Protein 1ZYB (pdb70)

Organism: Bacteroides thetaiotaomicron (strain ATCC 29148 / DSM 2079 / JCM 5827 / CCUG 10774 / NCTC 10582 / VPI-5482 / E50) (NCBI:txid226186)

Nearest PDB structures (foldseek):
  4cyd-assembly2_C  TM=6.337E-01  e=6.622E-13  Corynebacterium glutamicum
  4cyd-assembly2_A  TM=6.404E-01  e=2.710E-12  Corynebacterium glutamicum
  4ev0-assembly1_A  TM=5.710E-01  e=9.858E-12  Thermus thermophilus HB8
  3h3z-assembly1_A  TM=4.652E-01  e=1.420E-12  Ruegeria pomeroyi DSS-3
  3fx3-assembly1_A  TM=4.752E-01  e=8.653E-11  Ruegeria pomeroyi

Foldseek 3Di:
DDDDDDPVVCVLCVAPCVDLLNPPDDPVRVVVLVVQFDKDKDKDAAFAWPFAFPAAAFKKKWWSAAKKWWWAADVVRQKIKTFIDGGTDIAPLVLLDDVVTHRTIIGGNHITMMMITGSCSCVVGVCVDVSNVVSSVVNVVVVVVLVVVVPDDDDDDDLVLVLCVVCVVDPDQWAKMKMQHAVSVCVVSVHDPVRVVVSVVVCVVVVQWDDDHSMIIGGTRNVSD

Radius of gyration: 20.0 Å; Cα contacts (8 Å, |Δi|>4): 375; chains: 1; bounding box: 55×56×33 Å

InterPro domains:
  IPR000595 Cyclic nucleotide-binding domain [PF00027] (35-115)
  IPR000595 Cyclic nucleotide-binding domain [PS50042] (13-112)
  IPR000595 Cyclic nucleotide-binding domain [cd00038] (13-130)
  IPR012318 Crp-type HTH domain [PF13545] (155-219)
  IPR014710 RmlC-like jelly roll fold [G3DSA:2.60.120.10] (1-220)
  IPR018490 Cyclic nucleotide-binding domain superfamily [SSF51206] (1-145)
  IPR036390 Winged helix DNA-binding domain superfamily [SSF46785] (150-219)
  IPR050397 Global Transcriptional Regulators in Environmental Response [PTHR24567] (9-219)

B-factor: mean 44.28, std 10.01, range [24.09, 98.6]

CATH classification: 2.60.120.10

Secondary structure (DSSP, 8-state):
------TTT-----SGGGSGGGTT--HHHHHHHHHTS--EEEEE-TT-EEE-TTSB--EEEEEEESEEEEEEEPGGGS-EEEEEEESSEEE-GGGG----B-SSEEEESS-EEEEEEEHHHHHHTGGGSHHHHHH--HHHHHHHHHHHHTTSPPP-SHHHHHHHHHHTT-SSSSS-EEEE---HHHHHHTS-HHHHHHHHHHHHHTTS-EEETTEEEES-GGGG-

Solvent-accessible surface area: 13429 Å² total

Structure (mmCIF, N/CA/C/O backbone):
data_1ZYB
#
_entry.id   1ZYB
#
_cell.length_a   115.980
_cell.length_b   115.980
_cell.length_c   119.639
_cell.angle_alpha   90.000
_cell.angle_beta   90.000
_cell.angle_gamma   120.000
#
_symmetry.space_group_name_H-M   'P 65 2 2'
#
loop_
_entity.id
_entity.type
_entity.pdbx_description
1 polymer 'transcription regulator, CRP family'
2 non-polymer GLYCEROL
3 water water
#
loop_
_atom_site.group_PDB
_atom_site.id
_atom_site.type_symbol
_atom_site.label_atom_id
_atom_site.label_alt_id
_atom_site.label_comp_id
_atom_site.label_asym_id
_atom_site.label_entity_id
_atom_site.label_seq_id
_atom_site.pdbx_PDB_ins_code
_atom_site.Cartn_x
_atom_site.Cartn_y
_atom_site.Cartn_z
_atom_site.occupancy
_atom_site.B_iso_or_equiv
_atom_site.auth_seq_id
_atom_site.auth_comp_id
_atom_site.auth_asym_id
_atom_site.auth_atom_id
_atom_site.pdbx_PDB_model_num
ATOM 1 N N . SER A 1 3 ? -35.372 13.857 6.528 1.00 71.61 -9 SER A N 1
ATOM 2 C CA . SER A 1 3 ? -34.104 13.874 7.348 1.00 70.45 -9 SER A CA 1
ATOM 3 C C . SER A 1 3 ? -34.465 14.190 8.803 1.00 67.02 -9 SER A C 1
ATOM 4 O O . SER A 1 3 ? -35.309 15.063 9.040 1.00 68.72 -9 SER A O 1
ATOM 6 N N . ASP A 1 4 ? -33.862 13.486 9.768 1.00 60.00 -8 ASP A N 1
ATOM 7 C CA . ASP A 1 4 ? -34.126 13.778 11.186 1.00 56.08 -8 ASP A CA 1
ATOM 8 C C . ASP A 1 4 ? -34.151 15.325 11.402 1.00 54.80 -8 ASP A C 1
ATOM 9 O O . ASP A 1 4 ? -33.227 16.049 11.012 1.00 57.11 -8 ASP A O 1
ATOM 18 N N . LYS A 1 5 ? -35.274 15.799 11.939 1.00 47.10 -7 LYS A N 1
ATOM 19 C CA . LYS A 1 5 ? -35.650 17.200 11.955 1.00 44.31 -7 LYS A CA 1
ATOM 20 C C . LYS A 1 5 ? -36.459 17.486 13.219 1.00 41.50 -7 LYS A C 1
ATOM 21 O O . LYS A 1 5 ? -37.286 16.666 13.637 1.00 37.54 -7 LYS A O 1
ATOM 27 N N . ILE A 1 6 ? -36.183 18.630 13.833 1.00 38.48 -6 ILE A N 1
ATOM 28 C CA . ILE A 1 6 ? -36.948 19.126 14.946 1.00 40.20 -6 ILE A CA 1
ATOM 29 C C . ILE A 1 6 ? -37.622 20.373 14.437 1.00 39.37 -6 ILE A C 1
ATOM 30 O O . ILE A 1 6 ? -37.004 21.214 13.771 1.00 40.26 -6 ILE A O 1
ATOM 35 N N . HIS A 1 7 ? -38.924 20.444 14.623 1.00 35.54 -5 HIS A N 1
ATOM 36 C CA . HIS A 1 7 ? -39.640 21.628 14.209 1.00 32.91 -5 HIS A CA 1
ATOM 37 C C . HIS A 1 7 ? -40.691 22.040 15.248 1.00 32.10 -5 HIS A C 1
ATOM 38 O O . HIS A 1 7 ? -41.633 21.311 15.506 1.00 30.59 -5 HIS A O 1
ATOM 45 N N . HIS A 1 8 ? -40.484 23.239 15.798 1.00 32.18 -4 HIS A N 1
ATOM 46 C CA . HIS A 1 8 ? -41.422 23.947 16.657 1.00 31.98 -4 HIS A CA 1
ATOM 47 C C . HIS A 1 8 ? -41.871 25.196 15.916 1.00 29.11 -4 HIS A C 1
ATOM 48 O O . HIS A 1 8 ? -41.177 26.214 15.883 1.00 31.21 -4 HIS A O 1
ATOM 55 N N . HIS A 1 9 ? -43.026 25.129 15.276 1.00 28.40 -3 HIS A N 1
ATOM 56 C CA . HIS A 1 9 ? -43.346 26.136 14.310 1.00 27.43 -3 HIS A CA 1
ATOM 57 C C . HIS A 1 9 ? -43.450 27.536 14.920 1.00 30.24 -3 HIS A C 1
ATOM 58 O O . HIS A 1 9 ? -43.065 28.495 14.276 1.00 27.23 -3 HIS A O 1
ATOM 65 N N . HIS A 1 10 ? -44.011 27.634 16.134 1.00 31.06 -2 HIS A N 1
ATOM 66 C CA . HIS A 1 10 ? -44.156 28.896 16.820 1.00 30.60 -2 HIS A CA 1
ATOM 67 C C . HIS A 1 10 ? -42.810 29.554 17.001 1.00 30.80 -2 HIS A C 1
ATOM 68 O O . HIS A 1 10 ? -42.633 30.721 16.645 1.00 30.04 -2 HIS A O 1
ATOM 75 N N . HIS A 1 11 ? -41.819 28.801 17.491 1.00 31.00 -1 HIS A N 1
ATOM 76 C CA . HIS A 1 11 ? -40.474 29.371 17.696 1.00 32.79 -1 HIS A CA 1
ATOM 77 C C . HIS A 1 11 ? -39.820 29.705 16.354 1.00 33.38 -1 HIS A C 1
ATOM 78 O O . HIS A 1 11 ? -39.140 30.733 16.226 1.00 35.08 -1 HIS A O 1
ATOM 91 N N . HIS A 1 12 ? -40.004 28.836 15.361 1.00 32.50 0 HIS A N 1
ATOM 92 C CA . HIS A 1 12 ? -39.532 29.098 13.973 1.00 31.78 0 HIS A CA 1
ATOM 93 C C . HIS A 1 12 ? -40.070 30.425 13.440 1.00 31.89 0 HIS A C 1
ATOM 94 O O . HIS A 1 12 ? -39.331 31.215 12.871 1.00 29.21 0 HIS A O 1
ATOM 109 N N . GLU A 1 14 ? -41.390 33.010 15.158 1.00 30.20 2 GLU A N 1
ATOM 110 C CA . GLU A 1 14 ? -40.837 34.116 15.946 1.00 34.20 2 GLU A CA 1
ATOM 111 C C . GLU A 1 14 ? -39.474 34.548 15.442 1.00 36.36 2 GLU A C 1
ATOM 112 O O . GLU A 1 14 ? -39.229 35.733 15.217 1.00 36.17 2 GLU A O 1
ATOM 118 N N . THR A 1 15 ? -38.592 33.587 15.209 1.00 35.50 3 THR A N 1
ATOM 119 C CA . THR A 1 15 ? -37.294 33.897 14.625 1.00 35.89 3 THR A CA 1
ATOM 120 C C . THR A 1 15 ? -37.419 34.595 13.290 1.00 35.48 3 THR A C 1
ATOM 121 O O . THR A 1 15 ? -36.638 35.505 12.985 1.00 35.31 3 THR A O 1
ATOM 133 N N . PHE A 1 17 ? -40.047 36.493 12.308 1.00 33.72 5 PHE A N 1
ATOM 134 C CA . PHE A 1 17 ? -40.578 37.815 12.681 1.00 36.32 5 PHE A CA 1
ATOM 135 C C . PHE A 1 17 ? -39.452 38.737 13.127 1.00 37.46 5 PHE A C 1
ATOM 136 O O . PHE A 1 17 ? -39.423 39.927 12.797 1.00 37.55 5 PHE A O 1
ATOM 144 N N . ASP A 1 18 ? -38.494 38.166 13.835 1.00 38.81 6 ASP A N 1
ATOM 145 C CA . ASP A 1 18 ? -37.397 38.919 14.404 1.00 38.03 6 ASP A CA 1
ATOM 146 C C . ASP A 1 18 ? -36.304 39.201 13.416 1.00 36.87 6 ASP A C 1
ATOM 147 O O . ASP A 1 18 ? -35.376 39.920 13.738 1.00 35.24 6 ASP A O 1
ATOM 152 N N . THR A 1 19 ? -36.377 38.632 12.221 1.00 40.63 7 THR A N 1
ATOM 153 C CA . THR A 1 19 ? -35.266 38.729 11.259 1.00 35.32 7 THR A CA 1
ATOM 154 C C . THR A 1 19 ? -35.782 39.195 9.920 1.00 39.01 7 THR A C 1
ATOM 155 O O . THR A 1 19 ? -35.727 40.404 9.607 1.00 40.11 7 THR A O 1
ATOM 159 N N . LEU A 1 20 ? -36.308 38.265 9.126 1.00 38.96 8 LEU A N 1
ATOM 160 C CA . LEU A 1 20 ? -36.769 38.589 7.766 1.00 37.68 8 LEU A CA 1
ATOM 161 C C . LEU A 1 20 ? -37.829 39.691 7.765 1.00 38.26 8 LEU A C 1
ATOM 162 O O . LEU A 1 20 ? -37.807 40.592 6.916 1.00 36.17 8 LEU A O 1
ATOM 167 N N . LEU A 1 21 ? -38.768 39.610 8.699 1.00 35.55 9 LEU A N 1
ATOM 168 C CA . LEU A 1 21 ? -39.846 40.574 8.730 1.00 36.74 9 LEU A CA 1
ATOM 169 C C . LEU A 1 21 ? -39.369 42.002 9.034 1.00 38.26 9 LEU A C 1
ATOM 170 O O . LEU A 1 21 ? -40.094 42.962 8.807 1.00 38.67 9 LEU A O 1
ATOM 175 N N . GLN A 1 22 ? -38.163 42.135 9.557 1.00 38.73 10 GLN A N 1
ATOM 176 C CA . GLN A 1 22 ? -37.617 43.437 9.913 1.00 40.13 10 GLN A CA 1
ATOM 177 C C . GLN A 1 22 ? -36.858 44.085 8.756 1.00 41.41 10 GLN A C 1
ATOM 178 O O . GLN A 1 22 ? -36.402 45.215 8.888 1.00 43.19 10 GLN A O 1
ATOM 184 N N . LEU A 1 23 ? -36.734 43.371 7.641 1.00 39.99 11 LEU A N 1
ATOM 185 C CA . LEU A 1 23 ? -35.960 43.828 6.489 1.00 38.26 11 LEU A CA 1
ATOM 186 C C . LEU A 1 23 ? -36.836 44.575 5.498 1.00 40.17 11 LEU A C 1
ATOM 187 O O . LEU A 1 23 ? -38.045 44.295 5.387 1.00 40.97 11 LEU A O 1
ATOM 192 N N . PRO A 1 24 ? -36.231 45.517 4.731 1.00 42.19 12 PRO A N 1
ATOM 193 C CA . PRO A 1 24 ? -37.052 46.291 3.797 1.00 40.92 12 PRO A CA 1
ATOM 194 C C . PRO A 1 24 ? -37.777 45.412 2.766 1.00 40.15 12 PRO A C 1
ATOM 195 O O . PRO A 1 24 ? -38.825 45.775 2.324 1.00 39.31 12 PRO A O 1
ATOM 199 N N . LEU A 1 25 ? -37.246 44.249 2.409 1.00 41.07 13 LEU A N 1
ATOM 200 C CA . LEU A 1 25 ? -37.933 43.395 1.425 1.00 39.93 13 LEU A CA 1
ATOM 201 C C . LEU A 1 25 ? -39.337 42.948 1.901 1.00 38.02 13 LEU A C 1
ATOM 202 O O . LEU A 1 25 ? -40.208 42.689 1.078 1.00 39.24 13 LEU A O 1
ATOM 207 N N . PHE A 1 26 ? -39.536 42.890 3.222 1.00 36.79 14 PHE A N 1
ATOM 208 C CA . PHE A 1 26 ? -40.775 42.397 3.827 1.00 35.68 14 PHE A CA 1
ATOM 209 C C . PHE A 1 26 ? -41.582 43.478 4.536 1.00 36.04 14 PHE A C 1
ATOM 210 O O . PHE A 1 26 ? -42.519 43.162 5.254 1.00 36.71 14 PHE A O 1
ATOM 218 N N . GLN A 1 27 ? -41.241 44.749 4.295 1.00 41.49 15 GLN A N 1
ATOM 219 C CA . GLN A 1 27 ? -41.971 45.887 4.866 1.00 42.51 15 GLN A CA 1
ATOM 220 C C . GLN A 1 27 ? -43.391 45.878 4.340 1.00 42.15 15 GLN A C 1
ATOM 221 O O . GLN A 1 27 ? -43.663 45.365 3.230 1.00 42.47 15 GLN A O 1
ATOM 232 N N . GLY A 1 28 ? -44.299 46.415 5.153 1.00 39.31 16 GLY A N 1
ATOM 233 C CA . GLY A 1 28 ? -45.681 46.599 4.735 1.00 37.09 16 GLY A CA 1
ATOM 234 C C . GLY A 1 28 ? -46.493 45.333 4.797 1.00 38.17 16 GLY A C 1
ATOM 235 O O . GLY A 1 28 ? -47.557 45.271 4.231 1.00 40.03 16 GLY A O 1
ATOM 236 N N . LEU A 1 29 ? -45.981 44.308 5.473 1.00 38.28 17 LEU A N 1
ATOM 237 C CA . LEU A 1 29 ? -46.665 43.033 5.562 1.00 37.94 17 LEU A CA 1
ATOM 238 C C . LEU A 1 29 ? -47.069 42.826 7.002 1.00 36.51 17 LEU A C 1
ATOM 239 O O . LEU A 1 29 ? -46.241 42.975 7.884 1.00 37.47 17 LEU A O 1
ATOM 244 N N . CYS A 1 30 ? -48.320 42.460 7.237 1.00 36.79 18 CYS A N 1
ATOM 245 C CA . CYS A 1 30 ? -48.752 42.043 8.557 1.00 36.65 18 CYS A CA 1
ATOM 246 C C . CYS A 1 30 ? -48.183 40.644 8.849 1.00 38.75 18 CYS A C 1
ATOM 247 O O . CYS A 1 30 ? -47.797 39.912 7.929 1.00 37.15 18 CYS A O 1
ATOM 250 N N . HIS A 1 31 ? -48.167 40.258 10.124 1.00 37.75 19 HIS A N 1
ATOM 251 C CA . HIS A 1 31 ? -47.623 38.948 10.523 1.00 37.44 19 HIS A CA 1
ATOM 252 C C . HIS A 1 31 ? -48.264 37.782 9.791 1.00 34.72 19 HIS A C 1
ATOM 253 O O . HIS A 1 31 ? -47.578 36.888 9.327 1.00 36.29 19 HIS A O 1
ATOM 260 N N . GLU A 1 32 ? -49.575 37.805 9.665 1.00 31.83 20 GLU A N 1
ATOM 261 C CA . GLU A 1 32 ? -50.299 36.704 9.089 1.00 32.60 20 GLU A CA 1
ATOM 262 C C . GLU A 1 32 ? -49.971 36.516 7.603 1.00 33.52 20 GLU A C 1
ATOM 263 O O . GLU A 1 32 ? -49.783 35.398 7.132 1.00 33.77 20 GLU A O 1
ATOM 269 N N . ASP A 1 33 ? -49.899 37.611 6.869 1.00 31.63 21 ASP A N 1
ATOM 270 C CA . ASP A 1 33 ? -49.548 37.551 5.446 1.00 34.02 21 ASP A CA 1
ATOM 271 C C . ASP A 1 33 ? -48.069 37.146 5.238 1.00 33.26 21 ASP A C 1
ATOM 272 O O . ASP A 1 33 ? -47.768 36.345 4.384 1.00 35.87 21 ASP A O 1
ATOM 277 N N . PHE A 1 34 ? -47.167 37.710 6.036 1.00 33.19 22 PHE A N 1
ATOM 278 C CA . PHE A 1 34 ? -45.786 37.304 6.043 1.00 34.95 22 PHE A CA 1
ATOM 279 C C . PHE A 1 34 ? -45.675 35.782 6.238 1.00 34.28 22 PHE A C 1
ATOM 280 O O . PHE A 1 34 ? -45.009 35.086 5.457 1.00 32.28 22 PHE A O 1
ATOM 288 N N . THR A 1 35 ? -46.356 35.270 7.259 1.00 33.67 23 THR A N 1
ATOM 289 C CA . THR A 1 35 ? -46.379 33.849 7.548 1.00 33.29 23 THR A CA 1
ATOM 290 C C . THR A 1 35 ? -46.893 33.038 6.347 1.00 37.80 23 THR A C 1
ATOM 291 O O . THR A 1 35 ? -46.306 32.015 5.973 1.00 37.39 23 THR A O 1
ATOM 295 N N . SER A 1 36 ? -47.991 33.476 5.742 1.00 38.28 24 SER A N 1
ATOM 296 C CA . SER A 1 36 ? -48.589 32.731 4.614 1.00 40.92 24 SER A CA 1
ATOM 297 C C . SER A 1 36 ? -47.646 32.650 3.428 1.00 40.99 24 SER A C 1
ATOM 298 O O . SER A 1 36 ? -47.554 31.633 2.745 1.00 40.80 24 SER A O 1
ATOM 301 N N . ILE A 1 37 ? -46.928 33.734 3.205 1.00 41.22 25 ILE A N 1
ATOM 302 C CA . ILE A 1 37 ? -45.954 33.801 2.137 1.00 43.87 25 ILE A CA 1
ATOM 303 C C . ILE A 1 37 ? -44.787 32.841 2.389 1.00 41.77 25 ILE A C 1
ATOM 304 O O . ILE A 1 37 ? -44.406 32.112 1.485 1.00 42.19 25 ILE A O 1
ATOM 309 N N . LEU A 1 38 ? -44.245 32.811 3.607 1.00 41.79 26 LEU A N 1
ATOM 310 C CA . LEU A 1 38 ? -43.150 31.865 3.922 1.00 41.80 26 LEU A CA 1
ATOM 311 C C . LEU A 1 38 ? -43.584 30.424 3.882 1.00 40.98 26 LEU A C 1
ATOM 312 O O . LEU A 1 38 ? -42.775 29.570 3.545 1.00 40.94 26 LEU A O 1
ATOM 317 N N . ASP A 1 39 ? -44.842 30.146 4.231 1.00 42.75 27 ASP A N 1
ATOM 318 C CA . ASP A 1 39 ? -45.405 28.785 4.198 1.00 42.38 27 ASP A CA 1
ATOM 319 C C . ASP A 1 39 ? -45.199 28.099 2.873 1.00 42.38 27 ASP A C 1
ATOM 320 O O . ASP A 1 39 ? -45.018 26.874 2.797 1.00 39.72 27 ASP A O 1
ATOM 325 N N . LYS A 1 40 ? -45.301 28.892 1.819 1.00 43.30 28 LYS A N 1
ATOM 326 C CA . LYS A 1 40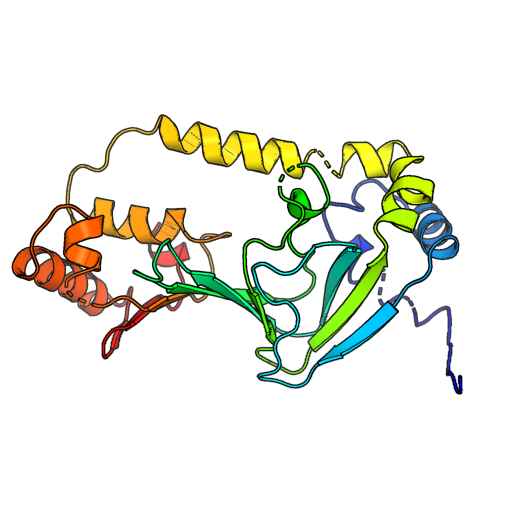 ? -45.368 28.382 0.471 1.00 45.12 28 LYS A CA 1
ATOM 327 C C . LYS A 1 40 ? -44.006 28.180 -0.126 1.00 44.70 28 LYS A C 1
ATOM 328 O O . LYS A 1 40 ? -43.919 27.666 -1.246 1.00 48.00 28 LYS A O 1
ATOM 332 N N . VAL A 1 41 ? -42.939 28.596 0.573 1.00 40.32 29 VAL A N 1
ATOM 333 C CA . VAL A 1 41 ? -41.599 28.415 0.050 1.00 38.54 29 VAL A CA 1
ATOM 334 C C . VAL A 1 41 ? -40.753 27.441 0.856 1.00 37.28 29 VAL A C 1
ATOM 335 O O . VAL A 1 41 ? -40.964 27.239 2.037 1.00 37.90 29 VAL A O 1
ATOM 339 N N . LYS A 1 42 ? -39.778 26.840 0.189 1.00 38.87 30 LYS A N 1
ATOM 340 C CA . LYS A 1 42 ? -38.812 25.984 0.843 1.00 40.10 30 LYS A CA 1
ATOM 341 C C . LYS A 1 42 ? -37.688 26.835 1.410 1.00 38.05 30 LYS A C 1
ATOM 342 O O . LYS A 1 42 ? -36.982 27.495 0.678 1.00 39.21 30 LYS A O 1
ATOM 348 N N . LEU A 1 43 ? -37.562 26.838 2.731 1.00 37.43 31 LEU A N 1
ATOM 349 C CA . LEU A 1 43 ? -36.505 27.568 3.420 1.00 36.56 31 LEU A CA 1
ATOM 350 C C . LEU A 1 43 ? -35.331 26.653 3.686 1.00 35.84 31 LEU A C 1
ATOM 351 O O . LEU A 1 43 ? -35.500 25.613 4.283 1.00 37.29 31 LEU A O 1
ATOM 356 N N . HIS A 1 44 ? -34.140 27.035 3.242 1.00 35.56 32 HIS A N 1
ATOM 357 C CA . HIS A 1 44 ? -32.949 26.265 3.505 1.00 34.99 32 HIS A CA 1
ATOM 358 C C . HIS A 1 44 ? -32.100 26.970 4.542 1.00 35.03 32 HIS A C 1
ATOM 359 O O . HIS A 1 44 ? -31.476 27.976 4.232 1.00 35.23 32 HIS A O 1
ATOM 366 N N . PHE A 1 45 ? -32.055 26.421 5.750 1.00 35.32 33 PHE A N 1
ATOM 367 C CA . PHE A 1 45 ? -31.297 26.979 6.876 1.00 36.08 33 PHE A CA 1
ATOM 368 C C . PHE A 1 45 ? -29.939 26.343 6.916 1.00 38.90 33 PHE A C 1
ATOM 369 O O . PHE A 1 45 ? -29.846 25.124 6.889 1.00 37.23 33 PHE A O 1
ATOM 377 N N . ILE A 1 46 ? -28.894 27.170 6.955 1.00 39.43 34 ILE A N 1
ATOM 378 C CA . ILE A 1 46 ? -27.513 26.709 6.888 1.00 41.47 34 ILE A CA 1
ATOM 379 C C . ILE A 1 46 ? -26.692 27.478 7.919 1.00 42.69 34 ILE A C 1
ATOM 380 O O . ILE A 1 46 ? -26.799 28.686 8.015 1.00 45.22 34 ILE A O 1
ATOM 385 N N . LYS A 1 47 ? -25.917 26.745 8.711 1.00 43.88 35 LYS A N 1
ATOM 386 C CA . LYS A 1 47 ? -25.032 27.313 9.715 1.00 48.70 35 LYS A CA 1
ATOM 387 C C . LYS A 1 47 ? -23.619 27.290 9.139 1.00 47.60 35 LYS A C 1
ATOM 388 O O . LYS A 1 47 ? -23.250 26.338 8.446 1.00 48.63 35 LYS A O 1
ATOM 394 N N . HIS A 1 48 ? -22.840 28.335 9.399 1.00 46.74 36 HIS A N 1
ATOM 395 C CA . HIS A 1 48 ? -21.437 28.388 8.939 1.00 44.35 36 HIS A CA 1
ATOM 396 C C . HIS A 1 48 ? -20.545 28.690 10.102 1.00 41.41 36 HIS A C 1
ATOM 397 O O . HIS A 1 48 ? -20.892 29.524 10.923 1.00 39.97 36 HIS A O 1
ATOM 404 N N . LYS A 1 49 ? -19.406 28.015 10.182 1.00 42.97 37 LYS A N 1
ATOM 405 C CA . LYS A 1 49 ? -18.400 28.338 11.200 1.00 45.57 37 LYS A CA 1
ATOM 406 C C . LYS A 1 49 ? -17.649 29.629 10.871 1.00 42.59 37 LYS A C 1
ATOM 407 O O . LYS A 1 49 ? -17.458 29.962 9.707 1.00 41.08 37 LYS A O 1
ATOM 413 N N . ALA A 1 50 ? -17.199 30.327 11.908 1.00 42.17 38 ALA A N 1
ATOM 414 C CA . ALA A 1 50 ? -16.302 31.460 11.752 1.00 44.37 38 ALA A CA 1
ATOM 415 C C . ALA A 1 50 ? -15.164 31.124 10.782 1.00 43.56 38 ALA A C 1
ATOM 416 O O . ALA A 1 50 ? -14.543 30.070 10.896 1.00 44.78 38 ALA A O 1
ATOM 418 N N . GLY A 1 51 ? -14.940 32.013 9.817 1.00 43.82 39 GLY A N 1
ATOM 419 C CA . GLY A 1 51 ? -13.878 31.873 8.824 1.00 43.25 39 GLY A CA 1
ATOM 420 C C . GLY A 1 51 ? -14.304 31.203 7.530 1.00 44.40 39 GLY A C 1
ATOM 421 O O . GLY A 1 51 ? -13.570 31.243 6.542 1.00 41.77 39 GLY A O 1
ATOM 422 N N . GLU A 1 52 ? -15.489 30.591 7.519 1.00 43.79 40 GLU A N 1
ATOM 423 C CA . GLU A 1 52 ? -15.926 29.848 6.352 1.00 44.40 40 GLU A CA 1
ATOM 424 C C . GLU A 1 52 ? -16.500 30.815 5.297 1.00 45.48 40 GLU A C 1
ATOM 425 O O . GLU A 1 52 ? -17.150 31.818 5.627 1.00 43.53 40 GLU A O 1
ATOM 436 N N . THR A 1 53 ? -16.217 30.530 4.031 1.00 45.28 41 THR A N 1
ATOM 437 C CA . THR A 1 53 ? -16.803 31.292 2.938 1.00 45.95 41 THR A CA 1
ATOM 438 C C . THR A 1 53 ? -18.243 30.831 2.737 1.00 45.20 41 THR A C 1
ATOM 439 O O . THR A 1 53 ? -18.513 29.683 2.462 1.00 46.66 41 THR A O 1
ATOM 443 N N . ILE A 1 54 ? -19.169 31.759 2.908 1.00 46.49 42 ILE A N 1
ATOM 444 C CA . ILE A 1 54 ? -20.580 31.521 2.682 1.00 44.10 42 ILE A CA 1
ATOM 445 C C . ILE A 1 54 ? -20.871 31.559 1.193 1.00 44.35 42 ILE A C 1
ATOM 446 O O . ILE A 1 54 ? -21.492 30.662 0.656 1.00 42.77 42 ILE A O 1
ATOM 451 N N . ILE A 1 55 ? -20.406 32.625 0.542 1.00 46.08 43 ILE A N 1
ATOM 452 C CA . ILE A 1 55 ? -20.622 32.876 -0.877 1.00 43.49 43 ILE A CA 1
ATOM 453 C C . ILE A 1 55 ? -19.333 33.411 -1.472 1.00 44.57 43 ILE A C 1
ATOM 454 O O . ILE A 1 55 ? -18.619 34.201 -0.844 1.00 44.33 43 ILE A O 1
ATOM 459 N N . LYS A 1 56 ? -19.040 32.959 -2.686 1.00 46.61 44 LYS A N 1
ATOM 460 C CA . LYS A 1 56 ? -17.822 33.324 -3.390 1.00 48.61 44 LYS A CA 1
ATOM 461 C C . LYS A 1 56 ? -18.168 34.161 -4.629 1.00 45.61 44 LYS A C 1
ATOM 462 O O . LYS A 1 56 ? -19.004 33.754 -5.442 1.00 44.10 44 LYS A O 1
ATOM 468 N N . SER A 1 57 ? -17.537 35.326 -4.769 1.00 43.84 45 SER A N 1
ATOM 469 C CA . SER A 1 57 ? -17.738 36.160 -5.951 1.00 44.72 45 SER A CA 1
ATOM 470 C C . SER A 1 57 ? -17.481 35.358 -7.232 1.00 44.78 45 SER A C 1
ATOM 471 O O . SER A 1 57 ? -16.617 34.476 -7.271 1.00 45.69 45 SER A O 1
ATOM 474 N N . GLY A 1 58 ? -18.230 35.674 -8.279 1.00 42.56 46 GLY A N 1
ATOM 475 C CA . GLY A 1 58 ? -18.110 34.977 -9.539 1.00 41.64 46 GLY A CA 1
ATOM 476 C C . GLY A 1 58 ? -18.939 33.714 -9.654 1.00 42.14 46 GLY A C 1
ATOM 477 O O . GLY A 1 58 ? -19.159 33.237 -10.768 1.00 44.40 46 GLY A O 1
ATOM 478 N N . ASN A 1 59 ? -19.386 33.147 -8.530 1.00 41.06 47 ASN A N 1
ATOM 479 C CA . ASN A 1 59 ? -20.338 32.035 -8.583 1.00 42.65 47 ASN A CA 1
ATOM 480 C C . ASN A 1 59 ? -21.746 32.531 -8.856 1.00 43.32 47 ASN A C 1
ATOM 481 O O . ASN A 1 59 ? -22.118 33.591 -8.375 1.00 40.44 47 ASN A O 1
ATOM 486 N N . PRO A 1 60 ? -22.553 31.726 -9.558 1.00 45.65 48 PRO A N 1
ATOM 487 C CA . PRO A 1 60 ? -23.904 32.125 -9.926 1.00 46.19 48 PRO A CA 1
ATOM 488 C C . PRO A 1 60 ? -24.793 32.374 -8.720 1.00 46.01 48 PRO A C 1
ATOM 489 O O . PRO A 1 60 ? -24.754 31.618 -7.767 1.00 44.44 48 PRO A O 1
ATOM 493 N N . CYS A 1 61 ? -25.575 33.439 -8.772 1.00 45.15 49 CYS A N 1
ATOM 494 C CA . CYS A 1 61 ? -26.570 33.694 -7.776 1.00 44.88 49 CYS A CA 1
ATOM 495 C C . CYS A 1 61 ? -27.860 33.045 -8.275 1.00 46.02 49 CYS A C 1
ATOM 496 O O . CYS A 1 61 ? -28.411 33.420 -9.322 1.00 45.45 49 CYS A O 1
ATOM 499 N N . THR A 1 62 ? -28.300 32.028 -7.543 1.00 42.20 50 THR A N 1
ATOM 500 C CA . THR A 1 62 ? -29.508 31.286 -7.875 1.00 43.67 50 THR A CA 1
ATOM 501 C C . THR A 1 62 ? -30.447 31.193 -6.663 1.00 43.50 50 THR A C 1
ATOM 502 O O . THR A 1 62 ? -31.287 30.300 -6.608 1.00 42.45 50 THR A O 1
ATOM 506 N N . GLN A 1 63 ? -30.279 32.101 -5.692 1.00 42.09 51 GLN A N 1
ATOM 507 C CA . GLN A 1 63 ? -31.127 32.165 -4.520 1.00 45.00 51 GLN A CA 1
ATOM 508 C C . GLN A 1 63 ? -30.986 33.489 -3.768 1.00 41.19 51 GLN A C 1
ATOM 509 O O . GLN A 1 63 ? -30.049 34.244 -3.962 1.00 38.67 51 GLN A O 1
ATOM 515 N N . LEU A 1 64 ? -31.950 33.769 -2.912 1.00 38.82 52 LEU A N 1
ATOM 516 C CA . LEU A 1 64 ? -31.880 34.898 -1.989 1.00 37.56 52 LEU A CA 1
ATOM 517 C C . LEU A 1 64 ? -31.402 34.360 -0.676 1.00 36.74 52 LEU A C 1
ATOM 518 O O . LEU A 1 64 ? -32.086 33.558 -0.039 1.00 39.07 52 LEU A O 1
ATOM 523 N N . CYS A 1 65 ? -30.239 34.811 -0.254 1.00 35.08 53 CYS A N 1
ATOM 524 C CA . CYS A 1 65 ? -29.648 34.363 0.967 1.00 36.79 53 CYS A CA 1
ATOM 525 C C . CYS A 1 65 ? -29.729 35.449 2.039 1.00 39.72 53 CYS A C 1
ATOM 526 O O . CYS A 1 65 ? -29.417 36.616 1.776 1.00 39.77 53 CYS A O 1
ATOM 531 N N . PHE A 1 66 ? -30.265 35.081 3.212 1.00 35.95 54 PHE A N 1
ATOM 532 C CA . PHE A 1 66 ? -30.494 36.007 4.307 1.00 36.72 54 PHE A CA 1
ATOM 533 C C . PHE A 1 66 ? -29.587 35.672 5.466 1.00 38.79 54 PHE A C 1
ATOM 534 O O . PHE A 1 66 ? -29.501 34.508 5.852 1.00 36.69 54 PHE A O 1
ATOM 542 N N . LEU A 1 67 ? -28.924 36.690 6.016 1.00 36.74 55 LEU A N 1
ATOM 543 C CA . LEU A 1 67 ? -28.173 36.543 7.241 1.00 37.53 55 LEU A CA 1
ATOM 544 C C . LEU A 1 67 ? -29.118 36.709 8.443 1.00 35.87 55 LEU A C 1
ATOM 545 O O . LEU A 1 67 ? -29.678 37.779 8.658 1.00 34.33 55 LEU A O 1
ATOM 550 N N . LEU A 1 68 ? -29.280 35.644 9.223 1.00 37.44 56 LEU A N 1
ATOM 551 C CA . LEU A 1 68 ? -30.184 35.638 10.373 1.00 37.55 56 LEU A CA 1
ATOM 552 C C . LEU A 1 68 ? -29.520 35.942 11.704 1.00 37.82 56 LEU A C 1
ATOM 553 O O . LEU A 1 68 ? -30.139 36.535 12.591 1.00 37.95 56 LEU A O 1
ATOM 558 N N . LYS A 1 69 ? -28.293 35.470 11.883 1.00 37.50 57 LYS A N 1
ATOM 559 C CA . LYS A 1 69 ? -27.592 35.673 13.133 1.00 38.32 57 LYS A CA 1
ATOM 560 C C . LYS A 1 69 ? -26.099 35.664 12.881 1.00 37.57 57 LYS A C 1
ATOM 561 O O . LYS A 1 69 ? -25.616 34.849 12.089 1.00 36.02 57 LYS A O 1
ATOM 567 N N . GLY A 1 70 ? -25.379 36.546 13.582 1.00 36.24 58 GLY A N 1
ATOM 568 C CA . GLY A 1 70 ? -23.920 36.618 13.485 1.00 37.62 58 GLY A CA 1
ATOM 569 C C . GLY A 1 70 ? -23.469 37.789 12.616 1.00 38.50 58 GLY A C 1
ATOM 570 O O . GLY A 1 70 ? -24.247 38.644 12.237 1.00 35.92 58 GLY A O 1
ATOM 571 N N . GLU A 1 71 ? -22.187 37.793 12.299 1.00 40.50 59 GLU A N 1
ATOM 572 C CA . GLU A 1 71 ? -21.551 38.874 11.580 1.00 41.76 59 GLU A CA 1
ATOM 573 C C . GLU A 1 71 ? -20.813 38.276 10.413 1.00 39.24 59 GLU A C 1
ATOM 574 O O . GLU A 1 71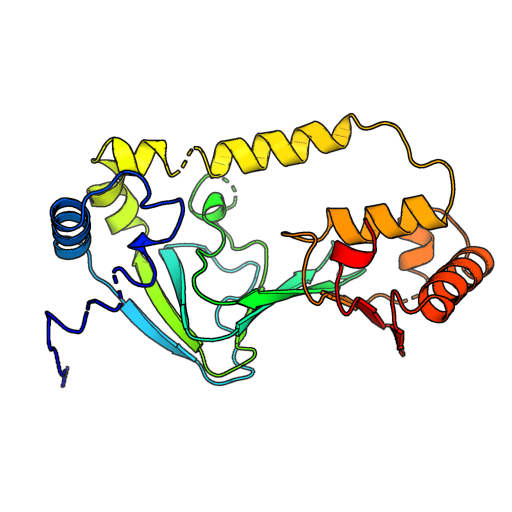 ? -20.131 37.253 10.567 1.00 37.68 59 GLU A O 1
ATOM 580 N N . ILE A 1 72 ? -20.941 38.907 9.250 1.00 38.24 60 ILE A N 1
ATOM 581 C CA . ILE A 1 72 ? -20.193 38.491 8.081 1.00 39.72 60 ILE A CA 1
ATOM 582 C C . ILE A 1 72 ? -19.289 39.616 7.598 1.00 38.07 60 ILE A C 1
ATOM 583 O O . ILE A 1 72 ? -19.450 40.766 7.988 1.00 37.27 60 ILE A O 1
ATOM 588 N N . SER A 1 73 ? -18.350 39.249 6.730 1.00 37.73 61 SER A N 1
ATOM 589 C CA . SER A 1 73 ? -17.542 40.205 6.013 1.00 39.33 61 SER A CA 1
ATOM 590 C C . SER A 1 73 ? -17.863 40.107 4.545 1.00 40.23 61 SER A C 1
ATOM 591 O O . SER A 1 73 ? -17.789 39.011 3.973 1.00 41.17 61 SER A O 1
ATOM 594 N N . ILE A 1 74 ? -18.237 41.242 3.939 1.00 40.99 62 ILE A N 1
ATOM 595 C CA . ILE A 1 74 ? -18.273 41.361 2.495 1.00 41.51 62 ILE A CA 1
ATOM 596 C C . ILE A 1 74 ? -16.822 41.593 2.041 1.00 42.42 62 ILE A C 1
ATOM 597 O O . ILE A 1 74 ? -16.127 42.408 2.618 1.00 37.98 62 ILE A O 1
ATOM 602 N N . VAL A 1 75 ? -16.386 40.868 1.013 1.00 42.06 63 VAL A N 1
ATOM 603 C CA . VAL A 1 75 ? -15.023 40.944 0.507 1.00 40.31 63 VAL A CA 1
ATOM 604 C C . VAL A 1 75 ? -15.136 41.182 -0.987 1.00 38.72 63 VAL A C 1
ATOM 605 O O . VAL A 1 75 ? -15.670 40.350 -1.723 1.00 38.54 63 VAL A O 1
ATOM 609 N N . THR A 1 76 ? -14.650 42.329 -1.430 1.00 36.87 64 THR A N 1
ATOM 610 C CA . THR A 1 76 ? -14.833 42.728 -2.826 1.00 39.46 64 THR A CA 1
ATOM 611 C C . THR A 1 76 ? -13.494 43.151 -3.375 1.00 37.90 64 THR A C 1
ATOM 612 O O . THR A 1 76 ? -12.845 44.003 -2.814 1.00 34.28 64 THR A O 1
ATOM 616 N N . ASN A 1 77 ? -13.103 42.519 -4.474 1.00 40.85 65 ASN A N 1
ATOM 617 C CA . ASN A 1 77 ? -11.878 42.799 -5.177 1.00 40.80 65 ASN A CA 1
ATOM 618 C C . ASN A 1 77 ? -12.114 43.729 -6.349 1.00 42.78 65 ASN A C 1
ATOM 619 O O . ASN A 1 77 ? -13.001 43.478 -7.153 1.00 42.34 65 ASN A O 1
ATOM 624 N N . ALA A 1 78 ? -11.284 44.766 -6.473 1.00 43.47 66 ALA A N 1
ATOM 625 C CA . ALA A 1 78 ? -11.242 45.578 -7.674 1.00 45.12 66 ALA A CA 1
ATOM 626 C C . ALA A 1 78 ? -10.688 44.749 -8.841 1.00 45.24 66 ALA A C 1
ATOM 627 O O . ALA A 1 78 ? -10.105 43.678 -8.630 1.00 42.36 66 ALA A O 1
ATOM 629 N N . LYS A 1 79 ? -10.848 45.259 -10.060 1.00 46.69 67 LYS A N 1
ATOM 630 C CA . LYS A 1 79 ? -10.268 44.602 -11.243 1.00 51.10 67 LYS A CA 1
ATOM 631 C C . LYS A 1 79 ? -8.771 44.333 -11.034 1.00 48.31 67 LYS A C 1
ATOM 632 O O . LYS A 1 79 ? -8.037 45.162 -10.495 1.00 49.09 67 LYS A O 1
ATOM 635 N N . GLU A 1 80 ? -8.352 43.141 -11.441 1.00 47.08 68 GLU A N 1
ATOM 636 C CA . GLU A 1 80 ? -6.987 42.683 -11.291 1.00 47.31 68 GLU A CA 1
ATOM 637 C C . GLU A 1 80 ? -6.527 42.706 -9.847 1.00 46.08 68 GLU A C 1
ATOM 638 O O . GLU A 1 80 ? -5.334 42.738 -9.596 1.00 43.24 68 GLU A O 1
ATOM 644 N N . ASN A 1 81 ? -7.486 42.657 -8.908 1.00 46.97 69 ASN A N 1
ATOM 645 C CA . ASN A 1 81 ? -7.220 42.689 -7.459 1.00 46.54 69 ASN A CA 1
ATOM 646 C C . ASN A 1 81 ? -6.286 43.776 -7.014 1.00 43.93 69 ASN A C 1
ATOM 647 O O . ASN A 1 81 ? -5.467 43.548 -6.152 1.00 45.98 69 ASN A O 1
ATOM 652 N N . ILE A 1 82 ? -6.405 44.961 -7.596 1.00 43.39 70 ILE A N 1
ATOM 653 C CA . ILE A 1 82 ? -5.519 46.075 -7.242 1.00 41.56 70 ILE A CA 1
ATOM 654 C C . ILE A 1 82 ? -5.803 46.632 -5.850 1.00 40.09 70 ILE A C 1
ATOM 655 O O . ILE A 1 82 ? -4.961 47.308 -5.245 1.00 36.60 70 ILE A O 1
ATOM 660 N N . TYR A 1 83 ? -7.008 46.359 -5.369 1.00 40.17 71 TYR A N 1
ATOM 661 C CA . TYR A 1 83 ? -7.345 46.520 -3.966 1.00 37.92 71 TYR A CA 1
ATOM 662 C C . TYR A 1 83 ? -8.533 45.628 -3.625 1.00 38.91 71 TYR A C 1
ATOM 663 O O . TYR A 1 83 ? -9.273 45.168 -4.506 1.00 34.57 71 TYR A O 1
ATOM 672 N N . THR A 1 84 ? -8.677 45.387 -2.331 1.00 38.64 72 THR A N 1
ATOM 673 C CA . THR A 1 84 ? -9.733 44.563 -1.802 1.00 37.85 72 THR A CA 1
ATOM 674 C C . THR A 1 84 ? -10.337 45.299 -0.610 1.00 39.11 72 THR A C 1
ATOM 675 O O . THR A 1 84 ? -9.608 45.796 0.250 1.00 38.64 72 THR A O 1
ATOM 679 N N . VAL A 1 85 ? -11.664 45.391 -0.595 1.00 39.07 73 VAL A N 1
ATOM 680 C CA . VAL A 1 85 ? -12.421 45.977 0.508 1.00 38.38 73 VAL A CA 1
ATOM 681 C C . VAL A 1 85 ? -13.152 44.908 1.312 1.00 40.10 73 VAL A C 1
ATOM 682 O O . VAL A 1 85 ? -13.855 44.061 0.756 1.00 38.39 73 VAL A O 1
ATOM 686 N N . ILE A 1 86 ? -12.955 44.958 2.626 1.00 42.30 74 ILE A N 1
ATOM 687 C CA . ILE A 1 86 ? -13.591 44.047 3.574 1.00 41.72 74 ILE A CA 1
ATOM 688 C C . ILE A 1 86 ? -14.485 44.895 4.461 1.00 41.84 74 ILE A C 1
ATOM 689 O O . ILE A 1 86 ? -14.008 45.829 5.100 1.00 37.93 74 ILE A O 1
ATOM 694 N N . GLU A 1 87 ? -15.792 44.589 4.443 1.00 38.12 75 GLU A N 1
ATOM 695 C CA . GLU A 1 87 ? -16.793 45.373 5.147 1.00 38.90 75 GLU A CA 1
ATOM 696 C C . GLU A 1 87 ? -17.614 44.433 6.042 1.00 40.10 75 GLU A C 1
ATOM 697 O O . GLU A 1 87 ? -18.149 43.414 5.582 1.00 40.78 75 GLU A O 1
ATOM 703 N N . GLN A 1 88 ? -17.688 44.785 7.315 1.00 40.55 76 GLN A N 1
ATOM 704 C CA . GLN A 1 88 ? -18.449 44.033 8.311 1.00 40.95 76 GLN A CA 1
ATOM 705 C C . GLN A 1 88 ? -19.956 44.340 8.200 1.00 41.57 76 GLN A C 1
ATOM 706 O O . GLN A 1 88 ? -20.356 45.498 8.085 1.00 41.26 76 GLN A O 1
ATOM 712 N N . ILE A 1 89 ? -20.763 43.278 8.211 1.00 42.13 77 ILE A N 1
ATOM 713 C CA . ILE A 1 89 ? -22.238 43.362 8.216 1.00 42.36 77 ILE A CA 1
ATOM 714 C C . ILE A 1 89 ? -22.815 42.503 9.348 1.00 42.58 77 ILE A C 1
ATOM 715 O O . ILE A 1 89 ? -22.402 41.367 9.548 1.00 42.63 77 ILE A O 1
ATOM 720 N N . GLU A 1 90 ? -23.763 43.056 10.082 1.00 46.49 78 GLU A N 1
ATOM 721 C CA . GLU A 1 90 ? -24.429 42.341 11.176 1.00 50.04 78 GLU A CA 1
ATOM 722 C C . GLU A 1 90 ? -25.824 41.877 10.743 1.00 44.50 78 GLU A C 1
ATOM 723 O O . GLU A 1 90 ? -26.463 42.519 9.929 1.00 40.11 78 GLU A O 1
ATOM 729 N N . ALA A 1 91 ? -26.281 40.758 11.305 1.00 41.86 79 ALA A N 1
ATOM 730 C CA . ALA A 1 91 ? -27.636 40.267 11.074 1.00 39.61 79 ALA A CA 1
ATOM 731 C C . ALA A 1 91 ? -28.652 41.264 11.600 1.00 39.15 79 ALA A C 1
ATOM 732 O O . ALA A 1 91 ? -28.398 41.960 12.582 1.00 41.87 79 ALA A O 1
ATOM 734 N N . PRO A 1 92 ? -29.836 41.311 10.994 1.00 40.66 80 PRO A N 1
ATOM 735 C CA . PRO A 1 92 ? -30.247 40.583 9.805 1.00 40.63 80 PRO A CA 1
ATOM 736 C C . PRO A 1 92 ? -29.908 41.362 8.556 1.00 38.77 80 PRO A C 1
ATOM 737 O O . PRO A 1 92 ? -29.841 42.566 8.598 1.00 41.68 80 PRO A O 1
ATOM 741 N N . TYR A 1 93 ? -29.726 40.673 7.445 1.00 39.69 81 TYR A N 1
ATOM 742 C CA . TYR A 1 93 ? -29.276 41.297 6.215 1.00 36.57 81 TYR A CA 1
ATOM 743 C C . TYR A 1 93 ? -29.631 40.420 5.039 1.00 36.57 81 TYR A C 1
ATOM 744 O O . TYR A 1 93 ? -29.478 39.205 5.098 1.00 37.31 81 TYR A O 1
ATOM 753 N N . LEU A 1 94 ? -30.067 41.038 3.949 1.00 37.67 82 LEU A N 1
ATOM 754 C CA . LEU A 1 94 ? -30.278 40.314 2.681 1.00 37.11 82 LEU A CA 1
ATOM 755 C C . LEU A 1 94 ? -29.095 40.512 1.756 1.00 38.39 82 LEU A C 1
ATOM 756 O O . LEU A 1 94 ? -28.748 41.638 1.388 1.00 37.56 82 LEU A O 1
ATOM 761 N N . ILE A 1 95 ? -28.486 39.411 1.339 1.00 39.53 83 ILE A N 1
ATOM 762 C CA . ILE A 1 95 ? -27.316 39.466 0.478 1.00 40.55 83 ILE A CA 1
ATOM 763 C C . ILE A 1 95 ? -27.615 39.688 -1.016 1.00 40.68 83 ILE A C 1
ATOM 764 O O . ILE A 1 95 ? -28.282 38.879 -1.649 1.00 41.15 83 ILE A O 1
ATOM 769 N N . GLU A 1 96 ? -27.049 40.756 -1.569 1.00 39.03 84 GLU A N 1
ATOM 770 C CA . GLU A 1 96 ? -27.118 41.066 -3.008 1.00 37.81 84 GLU A CA 1
ATOM 771 C C . GLU A 1 96 ? -28.426 40.774 -3.696 1.00 38.48 84 GLU A C 1
ATOM 772 O O . GLU A 1 96 ? -28.461 39.994 -4.661 1.00 34.82 84 GLU A O 1
ATOM 778 N N . PRO A 1 97 ? -29.505 41.424 -3.248 1.00 38.16 85 PRO A N 1
ATOM 779 C CA . PRO A 1 97 ? -30.775 41.242 -3.961 1.00 40.63 85 PRO A CA 1
ATOM 780 C C . PRO A 1 97 ? -30.657 41.560 -5.444 1.00 38.98 85 PRO A C 1
ATOM 781 O O . PRO A 1 97 ? -31.350 40.961 -6.284 1.00 40.06 85 PRO A O 1
ATOM 785 N N . GLN A 1 98 ? -29.784 42.502 -5.768 1.00 40.64 86 GLN A N 1
ATOM 786 C CA . GLN A 1 98 ? -29.569 42.926 -7.167 1.00 41.92 86 GLN A CA 1
ATOM 787 C C . GLN A 1 98 ? -29.006 41.819 -8.079 1.00 44.14 86 GLN A C 1
ATOM 788 O O . GLN A 1 98 ? -29.126 41.874 -9.321 1.00 45.44 86 GLN A O 1
ATOM 794 N N . SER A 1 99 ? -28.367 40.815 -7.471 1.00 42.49 87 SER A N 1
ATOM 795 C CA . SER A 1 99 ? -27.694 39.795 -8.267 1.00 41.57 87 SER A CA 1
ATOM 796 C C . SER A 1 99 ? -28.597 38.659 -8.705 1.00 40.50 87 SER A C 1
ATOM 797 O O . SER A 1 99 ? -28.179 37.776 -9.442 1.00 40.63 87 SER A O 1
ATOM 800 N N . LEU A 1 100 ? -29.843 38.703 -8.260 1.00 40.52 88 LEU A N 1
ATOM 801 C CA . LEU A 1 100 ? -30.812 37.698 -8.602 1.00 43.88 88 LEU A CA 1
ATOM 802 C C . LEU A 1 100 ? -31.321 37.894 -9.996 1.00 43.38 88 LEU A C 1
ATOM 803 O O . LEU A 1 100 ? -31.784 36.950 -10.602 1.00 47.09 88 LEU A O 1
ATOM 808 N N . PHE A 1 101 ? -31.222 39.112 -10.527 1.00 44.80 89 PHE A N 1
ATOM 809 C CA . PHE A 1 101 ? -31.683 39.402 -11.877 1.00 44.23 89 PHE A CA 1
ATOM 810 C C . PHE A 1 101 ? -30.574 39.949 -12.724 1.00 46.35 89 PHE A C 1
ATOM 811 O O . PHE A 1 101 ? -29.450 40.115 -12.257 1.00 43.56 89 PHE A O 1
ATOM 819 N N . GLY A 1 102 ? -30.906 40.233 -13.980 1.00 46.16 90 GLY A N 1
ATOM 820 C CA . GLY A 1 102 ? -29.989 40.863 -14.886 1.00 49.98 90 GLY A CA 1
ATOM 821 C C . GLY A 1 102 ? -29.203 39.928 -15.795 1.00 56.16 90 GLY A C 1
ATOM 822 O O . GLY A 1 102 ? -29.461 38.717 -15.880 1.00 55.48 90 GLY A O 1
ATOM 831 N N . ASN A 1 104 ? -25.639 39.675 -15.676 1.00 65.49 92 ASN A N 1
ATOM 832 C CA . ASN A 1 104 ? -24.707 38.962 -14.809 1.00 65.05 92 ASN A CA 1
ATOM 833 C C . ASN A 1 104 ? -25.412 38.493 -13.516 1.00 62.38 92 ASN A C 1
ATOM 834 O O . ASN A 1 104 ? -25.525 39.212 -12.501 1.00 63.65 92 ASN A O 1
ATOM 839 N N . THR A 1 105 ? -25.876 37.255 -13.565 1.00 55.68 93 THR A N 1
ATOM 840 C CA . THR A 1 105 ? -26.444 36.654 -12.408 1.00 54.51 93 THR A CA 1
ATOM 841 C C . THR A 1 105 ? -25.358 35.943 -11.571 1.00 49.33 93 THR A C 1
ATOM 842 O O . THR A 1 105 ? -25.676 34.994 -10.886 1.00 47.66 93 THR A O 1
ATOM 846 N N . ASN A 1 106 ? -24.106 36.401 -11.609 1.00 46.20 94 ASN A N 1
ATOM 847 C CA . ASN A 1 106 ? -23.097 35.982 -10.613 1.00 46.43 94 ASN A CA 1
ATOM 848 C C . ASN A 1 106 ? -22.975 36.943 -9.454 1.00 42.95 94 ASN A C 1
ATOM 849 O O . ASN A 1 106 ? -23.130 38.119 -9.624 1.00 40.04 94 ASN A O 1
ATOM 854 N N . TYR A 1 107 ? -22.653 36.423 -8.281 1.00 38.71 95 TYR A N 1
ATOM 855 C CA . TYR A 1 107 ? -22.339 37.239 -7.124 1.00 40.55 95 TYR A CA 1
ATOM 856 C C . TYR A 1 107 ? -21.167 38.188 -7.426 1.00 42.64 95 TYR A C 1
ATOM 857 O O . TYR A 1 107 ? -20.157 37.799 -8.026 1.00 40.62 95 TYR A O 1
ATOM 866 N N . ALA A 1 108 ? -21.313 39.437 -7.007 1.00 41.87 96 ALA A N 1
ATOM 867 C CA . ALA A 1 108 ? -20.290 40.415 -7.251 1.00 40.74 96 ALA A CA 1
ATOM 868 C C . ALA A 1 108 ? -19.262 40.382 -6.155 1.00 39.28 96 ALA A C 1
ATOM 869 O O . ALA A 1 108 ? -18.122 40.685 -6.407 1.00 41.64 96 ALA A O 1
ATOM 871 N N . SER A 1 109 ? -19.662 40.046 -4.930 1.00 40.13 97 SER A N 1
ATOM 872 C CA . SER A 1 109 ? -18.715 39.984 -3.809 1.00 41.12 97 SER A CA 1
ATOM 873 C C . SER A 1 109 ? -18.714 38.600 -3.196 1.00 41.83 97 SER A C 1
ATOM 874 O O . SER A 1 109 ? -19.558 37.775 -3.541 1.00 43.91 97 SER A O 1
ATOM 877 N N . SER A 1 110 ? -17.738 38.357 -2.326 1.00 41.08 98 SER A N 1
ATOM 878 C CA . SER A 1 110 ? -17.681 37.171 -1.510 1.00 39.57 98 SER A CA 1
ATOM 879 C C . SER A 1 110 ? -18.178 37.542 -0.128 1.00 40.51 98 SER A C 1
ATOM 880 O O . SER A 1 110 ? -18.106 38.699 0.270 1.00 37.17 98 SER A O 1
ATOM 883 N N . TYR A 1 111 ? -18.736 36.558 0.570 1.00 40.34 99 TYR A N 1
ATOM 884 C CA . TYR A 1 111 ? -19.266 36.761 1.915 1.00 40.04 99 TYR A CA 1
ATOM 885 C C . TYR A 1 111 ? -18.672 35.649 2.781 1.00 40.97 99 TYR A C 1
ATOM 886 O O . TYR A 1 111 ? -18.751 34.469 2.421 1.00 44.17 99 TYR A O 1
ATOM 895 N N . VAL A 1 112 ? -18.050 36.058 3.887 1.00 39.09 100 VAL A N 1
ATOM 896 C CA . VAL A 1 112 ? -17.317 35.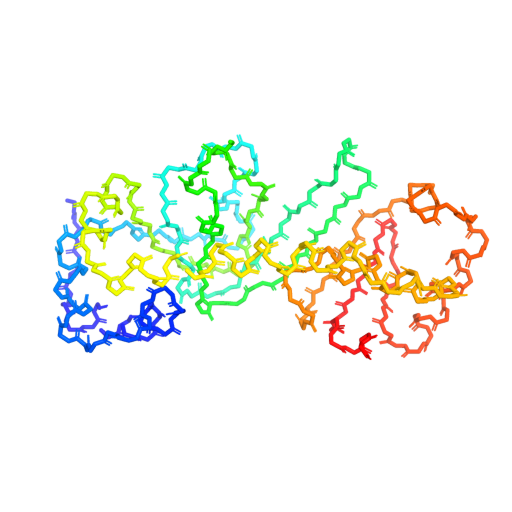185 4.782 1.00 39.31 100 VAL A CA 1
ATOM 897 C C . VAL A 1 112 ? -17.892 35.315 6.200 1.00 40.55 100 VAL A C 1
ATOM 898 O O . VAL A 1 112 ? -18.152 36.416 6.694 1.00 39.77 100 VAL A O 1
ATOM 902 N N . ALA A 1 113 ? -18.088 34.176 6.853 1.00 41.40 101 ALA A N 1
ATOM 903 C CA . ALA A 1 113 ? -18.510 34.176 8.247 1.00 40.02 101 ALA A CA 1
ATOM 904 C C . ALA A 1 113 ? -17.412 34.800 9.100 1.00 40.67 101 ALA A C 1
ATOM 905 O O . ALA A 1 113 ? -16.272 34.326 9.116 1.00 41.43 101 ALA A O 1
ATOM 907 N N . HIS A 1 114 ? -17.747 35.880 9.791 1.00 42.05 102 HIS A N 1
ATOM 908 C CA . HIS A 1 114 ? -16.817 36.471 10.712 1.00 42.38 102 HIS A CA 1
ATOM 909 C C . HIS A 1 114 ? -16.950 35.740 12.034 1.00 42.91 102 HIS A C 1
ATOM 910 O O . HIS A 1 114 ? -15.966 35.258 12.583 1.00 44.98 102 HIS A O 1
ATOM 917 N N . THR A 1 115 ? -18.171 35.662 12.546 1.00 42.13 103 THR A N 1
ATOM 918 C CA . THR A 1 115 ? -18.480 34.804 13.678 1.00 39.62 103 THR A CA 1
ATOM 919 C C . THR A 1 115 ? -19.136 33.545 13.144 1.00 40.32 103 THR A C 1
ATOM 920 O O . THR A 1 115 ? -19.191 33.331 11.938 1.00 42.86 103 THR A O 1
ATOM 924 N N . GLU A 1 116 ? -19.605 32.686 14.039 1.00 40.42 104 GLU A N 1
ATOM 925 C CA . GLU A 1 116 ? -20.537 31.654 13.639 1.00 41.81 104 GLU A CA 1
ATOM 926 C C . GLU A 1 116 ? -21.763 32.381 13.065 1.00 38.67 104 GLU A C 1
ATOM 927 O O . GLU A 1 116 ? -22.186 33.404 13.610 1.00 38.85 104 GLU A O 1
ATOM 933 N N . VAL A 1 117 ? -22.306 31.874 11.966 1.00 37.34 105 VAL A N 1
ATOM 934 C CA . VAL A 1 117 ? -23.437 32.538 11.313 1.00 38.07 105 VAL A CA 1
ATOM 935 C C . VAL A 1 117 ? -24.566 31.561 10.983 1.00 37.02 105 VAL A C 1
ATOM 936 O O . VAL A 1 117 ? -24.344 30.382 10.686 1.00 35.89 105 VAL A O 1
ATOM 943 N N . HIS A 1 118 ? -25.780 32.080 11.075 1.00 38.32 106 HIS A N 1
ATOM 944 C CA . HIS A 1 118 ? -26.966 31.374 10.621 1.00 38.30 106 HIS A CA 1
ATOM 945 C C . HIS A 1 118 ? -27.533 32.141 9.443 1.00 36.02 106 HIS A C 1
ATOM 946 O O . HIS A 1 118 ? -27.746 33.358 9.544 1.00 35.67 106 HIS A O 1
ATOM 953 N N . THR A 1 119 ? -27.807 31.417 8.359 1.00 34.09 107 THR A N 1
ATOM 954 C CA . THR A 1 119 ? -28.486 31.980 7.189 1.00 35.77 107 THR A CA 1
ATOM 955 C C . THR A 1 119 ? -29.721 31.156 6.802 1.00 34.86 107 THR A C 1
ATOM 956 O O . THR A 1 119 ? -29.900 30.021 7.242 1.00 34.95 107 THR A O 1
ATOM 960 N N . VAL A 1 120 ? -30.550 31.745 5.951 1.00 35.77 108 VAL A N 1
ATOM 961 C CA . VAL A 1 120 ? -31.625 31.030 5.311 1.00 35.64 108 VAL A CA 1
ATOM 962 C C . VAL A 1 120 ? -31.659 31.455 3.846 1.00 35.80 108 VAL A C 1
ATOM 963 O O . VAL A 1 120 ? -31.548 32.631 3.540 1.00 34.75 108 VAL A O 1
ATOM 967 N N . CYS A 1 121 ? -31.827 30.482 2.954 1.00 36.17 109 CYS A N 1
ATOM 968 C CA . CYS A 1 121 ? -31.913 30.735 1.531 1.00 37.16 109 CYS A CA 1
ATOM 969 C C . CYS A 1 121 ? -33.237 30.255 0.929 1.00 35.92 109 CYS A C 1
ATOM 970 O O . CYS A 1 121 ? -33.821 29.260 1.358 1.00 36.59 109 CYS A O 1
ATOM 975 N N . ILE A 1 122 ? -33.706 31.010 -0.055 1.00 35.68 110 ILE A N 1
ATOM 976 C CA . ILE A 1 122 ? -34.894 30.694 -0.842 1.00 36.61 110 ILE A CA 1
ATOM 977 C C . ILE A 1 122 ? -34.452 30.716 -2.297 1.00 39.39 110 ILE A C 1
ATOM 978 O O . ILE A 1 122 ? -33.808 31.673 -2.738 1.00 38.08 110 ILE A O 1
ATOM 983 N N . SER A 1 123 ? -34.780 29.660 -3.036 1.00 38.64 111 SER A N 1
ATOM 984 C CA . SER A 1 123 ? -34.366 29.550 -4.437 1.00 39.73 111 SER A CA 1
ATOM 985 C C . SER A 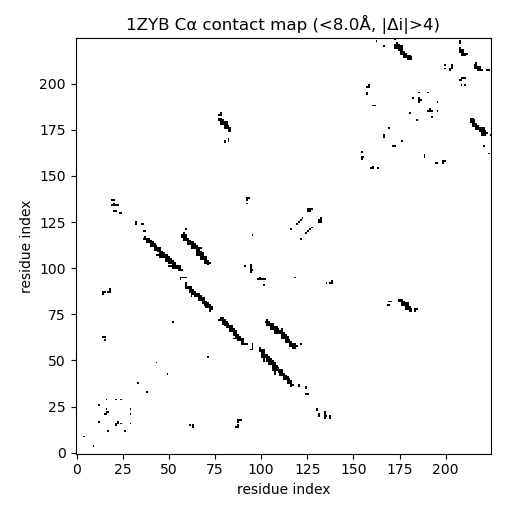1 123 ? -34.961 30.647 -5.302 1.00 38.45 111 SER A C 1
ATOM 986 O O . SER A 1 123 ? -36.062 31.124 -5.053 1.00 38.52 111 SER A O 1
ATOM 989 N N . LYS A 1 124 ? -34.252 31.011 -6.360 1.00 39.22 112 LYS A N 1
ATOM 990 C CA . LYS A 1 124 ? -34.774 31.974 -7.296 1.00 42.33 112 LYS A CA 1
ATOM 991 C C . LYS A 1 124 ? -36.124 31.506 -7.834 1.00 41.99 112 LYS A C 1
ATOM 992 O O . LYS A 1 124 ? -37.068 32.312 -7.946 1.00 42.15 112 LYS A O 1
ATOM 998 N N . ALA A 1 125 ? -36.262 30.202 -8.097 1.00 41.09 113 ALA A N 1
ATOM 999 C CA . ALA A 1 125 ? -37.554 29.682 -8.568 1.00 41.40 113 ALA A CA 1
ATOM 1000 C C . ALA A 1 125 ? -38.697 30.011 -7.626 1.00 39.62 113 ALA A C 1
ATOM 1001 O O . ALA A 1 125 ? -39.735 30.461 -8.071 1.00 41.63 113 ALA A O 1
ATOM 1003 N N . PHE A 1 126 ? -38.523 29.797 -6.329 1.00 38.98 114 PHE A N 1
ATOM 1004 C CA . PHE A 1 126 ? -39.573 30.157 -5.366 1.00 40.37 114 PHE A CA 1
ATOM 1005 C C . PHE A 1 126 ? -39.817 31.667 -5.274 1.00 42.37 114 PHE A C 1
ATOM 1006 O O . PHE A 1 126 ? -40.944 32.108 -4.986 1.00 40.54 114 PHE A O 1
ATOM 1014 N N . VAL A 1 127 ? -38.765 32.457 -5.458 1.00 41.66 115 VAL A N 1
ATOM 1015 C CA . VAL A 1 127 ? -38.919 33.912 -5.443 1.00 42.33 115 VAL A CA 1
ATOM 1016 C C . VAL A 1 127 ? -39.792 34.352 -6.611 1.00 43.05 115 VAL A C 1
ATOM 1017 O O . VAL A 1 127 ? -40.765 35.073 -6.414 1.00 41.54 115 VAL A O 1
ATOM 1021 N N . LEU A 1 128 ? -39.461 33.908 -7.813 1.00 45.97 116 LEU A N 1
ATOM 1022 C CA . LEU A 1 128 ? -40.236 34.309 -8.989 1.00 53.96 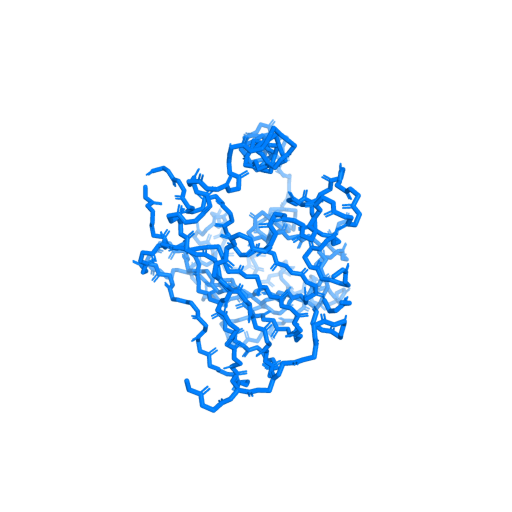116 LEU A CA 1
ATOM 1023 C C . LEU A 1 128 ? -41.640 33.755 -8.962 1.00 58.04 116 LEU A C 1
ATOM 1024 O O . LEU A 1 128 ? -42.614 34.489 -9.117 1.00 61.11 116 LEU A O 1
ATOM 1029 N N . SER A 1 129 ? -41.736 32.458 -8.710 1.00 59.96 117 SER A N 1
ATOM 1030 C CA . SER A 1 129 ? -42.988 31.746 -8.855 1.00 60.36 117 SER A CA 1
ATOM 1031 C C . SER A 1 129 ? -43.963 32.063 -7.726 1.00 60.47 117 SER A C 1
ATOM 1032 O O . SER A 1 129 ? -45.164 32.114 -7.944 1.00 64.17 117 SER A O 1
ATOM 1037 N N . ASP A 1 130 ? -43.460 32.267 -6.524 1.00 57.39 118 ASP A N 1
ATOM 1038 C CA . ASP A 1 130 ? -44.329 32.507 -5.397 1.00 55.92 118 ASP A CA 1
ATOM 1039 C C . ASP A 1 130 ? -44.279 33.948 -4.949 1.00 55.72 118 ASP A C 1
ATOM 1040 O O . ASP A 1 130 ? -45.260 34.663 -5.160 1.00 57.67 118 ASP A O 1
ATOM 1045 N N . LEU A 1 131 ? -43.131 34.398 -4.424 1.00 51.67 119 LEU A N 1
ATOM 1046 C CA . LEU A 1 131 ? -43.028 35.708 -3.736 1.00 48.01 119 LEU A CA 1
ATOM 1047 C C . LEU A 1 131 ? -43.372 36.909 -4.634 1.00 45.80 119 LEU A C 1
ATOM 1048 O O . LEU A 1 131 ? -44.045 37.847 -4.195 1.00 44.48 119 LEU A O 1
ATOM 1053 N N . PHE A 1 132 ? -42.952 36.835 -5.893 1.00 47.19 120 PHE A N 1
ATOM 1054 C CA . PHE A 1 132 ? -43.130 37.918 -6.853 1.00 47.87 120 PHE A CA 1
ATOM 1055 C C . PHE A 1 132 ? -44.542 38.005 -7.350 1.00 48.73 120 PHE A C 1
ATOM 1056 O O . PHE A 1 132 ? -44.877 38.949 -8.046 1.00 48.48 120 PHE A O 1
ATOM 1064 N N . ARG A 1 133 ? -45.373 37.017 -7.041 1.00 46.62 121 ARG A N 1
ATOM 1065 C CA . ARG A 1 133 ? -46.790 37.109 -7.379 1.00 49.30 121 ARG A CA 1
ATOM 1066 C C . ARG A 1 133 ? -47.526 38.012 -6.399 1.00 46.54 121 ARG A C 1
ATOM 1067 O O . ARG A 1 133 ? -48.692 38.268 -6.613 1.00 48.27 121 ARG A O 1
ATOM 1075 N N . TYR A 1 134 ? -46.880 38.470 -5.323 1.00 42.47 122 TYR A N 1
ATOM 1076 C CA . TYR A 1 134 ? -47.583 39.340 -4.388 1.00 42.10 122 TYR A CA 1
ATOM 1077 C C . TYR A 1 134 ? -47.125 40.763 -4.555 1.00 42.15 122 TYR A C 1
ATOM 1078 O O . TYR A 1 134 ? -45.925 41.057 -4.502 1.00 41.68 122 TYR A O 1
ATOM 1095 N N . ASP A 1 135 ? -48.083 41.650 -4.773 1.00 41.88 123 ASP A N 1
ATOM 1096 C CA . ASP A 1 135 ? -47.755 43.035 -5.086 1.00 43.97 123 ASP A CA 1
ATOM 1097 C C . ASP A 1 135 ? -46.819 43.711 -4.108 1.00 41.29 123 ASP A C 1
ATOM 1098 O O . ASP A 1 135 ? -45.922 44.408 -4.549 1.00 41.70 123 ASP A O 1
ATOM 1103 N N . ILE A 1 136 ? -47.011 43.540 -2.804 1.00 40.84 124 ILE A N 1
ATOM 1104 C CA . ILE A 1 136 ? -46.173 44.257 -1.826 1.00 44.04 124 ILE A CA 1
ATOM 1105 C C . ILE A 1 136 ? -44.706 43.772 -1.911 1.00 43.77 124 ILE A C 1
ATOM 1106 O O . ILE A 1 136 ? -43.761 44.554 -1.794 1.00 40.59 124 ILE A O 1
ATOM 1111 N N . PHE A 1 137 ? -44.537 42.473 -2.124 1.00 44.50 125 PHE A N 1
ATOM 1112 C CA . PHE A 1 137 ? -43.209 41.894 -2.157 1.00 44.67 125 PHE A CA 1
ATOM 1113 C C . PHE A 1 137 ? -42.497 42.425 -3.383 1.00 43.28 125 PHE A C 1
ATOM 1114 O O . PHE A 1 137 ? -41.353 42.878 -3.286 1.00 42.18 125 PHE A O 1
ATOM 1122 N N . ARG A 1 138 ? -43.158 42.364 -4.534 1.00 43.52 126 ARG A N 1
ATOM 1123 C CA . ARG A 1 138 ? -42.518 42.831 -5.768 1.00 46.42 126 ARG A CA 1
ATOM 1124 C C . ARG A 1 138 ? -42.257 44.336 -5.784 1.00 45.73 126 ARG A C 1
ATOM 1125 O O . ARG A 1 138 ? -41.219 44.783 -6.258 1.00 47.16 126 ARG A O 1
ATOM 1133 N N . LEU A 1 139 ? -43.162 45.113 -5.212 1.00 46.20 127 LEU A N 1
ATOM 1134 C CA . LEU A 1 139 ? -42.906 46.541 -5.027 1.00 44.61 127 LEU A CA 1
ATOM 1135 C C . LEU A 1 139 ? -41.666 46.783 -4.156 1.00 43.49 127 LEU A C 1
ATOM 1136 O O . LEU A 1 139 ? -40.851 47.677 -4.434 1.00 41.07 127 LEU A O 1
ATOM 1145 N N . ASN A 1 140 ? -41.549 46.033 -3.067 1.00 41.65 128 ASN A N 1
ATOM 1146 C CA . ASN A 1 140 ? -40.459 46.254 -2.135 1.00 38.70 128 ASN A CA 1
ATOM 1147 C C . ASN A 1 140 ? -39.132 45.938 -2.810 1.00 38.22 128 ASN A C 1
ATOM 1148 O O . ASN A 1 140 ? -38.151 46.642 -2.634 1.00 35.32 128 ASN A O 1
ATOM 1153 N N . TYR A 1 141 ? -39.112 44.826 -3.541 1.00 38.22 129 TYR A N 1
ATOM 1154 C CA . TYR A 1 141 ? -37.921 44.388 -4.238 1.00 39.99 129 TYR A CA 1
ATOM 1155 C C . TYR A 1 141 ? -37.526 45.426 -5.286 1.00 40.46 129 TYR A C 1
ATOM 1156 O O . TYR A 1 141 ? -36.356 45.746 -5.449 1.00 37.76 129 TYR A O 1
ATOM 1173 N N . ASN A 1 143 ? -38.266 48.571 -5.316 1.00 39.29 131 ASN A N 1
ATOM 1174 C CA . ASN A 1 143 ? -37.766 49.743 -4.636 1.00 39.57 131 ASN A CA 1
ATOM 1175 C C . ASN A 1 143 ? -36.304 49.593 -4.233 1.00 40.28 131 ASN A C 1
ATOM 1176 O O . ASN A 1 143 ? -35.562 50.519 -4.361 1.00 39.58 131 ASN A O 1
ATOM 1181 N N . ILE A 1 144 ? -35.912 48.406 -3.776 1.00 39.81 132 ILE A N 1
ATOM 1182 C CA . ILE A 1 144 ? -34.547 48.153 -3.297 1.00 41.13 132 ILE A CA 1
ATOM 1183 C C . ILE A 1 144 ? -33.563 48.293 -4.434 1.00 39.38 132 ILE A C 1
ATOM 1184 O O . ILE A 1 144 ? -32.560 48.984 -4.321 1.00 38.00 132 ILE A O 1
ATOM 1189 N N . VAL A 1 145 ? -33.849 47.630 -5.542 1.00 39.44 133 VAL A N 1
ATOM 1190 C CA . VAL A 1 145 ? -32.922 47.650 -6.656 1.00 39.10 133 VAL A CA 1
ATOM 1191 C C . VAL A 1 145 ? -32.873 49.041 -7.325 1.00 39.04 133 VAL A C 1
ATOM 1192 O O . VAL A 1 145 ? -31.800 49.485 -7.709 1.00 38.67 133 VAL A O 1
ATOM 1196 N N . SER A 1 146 ? -34.017 49.729 -7.431 1.00 39.53 134 SER A N 1
ATOM 1197 C CA . SER A 1 146 ? -34.050 51.077 -8.005 1.00 38.04 134 SER A CA 1
ATOM 1198 C C . SER A 1 146 ? -33.307 52.062 -7.141 1.00 39.40 134 SER A C 1
ATOM 1199 O O . SER A 1 146 ? -32.614 52.912 -7.667 1.00 38.42 134 SER A O 1
ATOM 1202 N N . ASN A 1 147 ? -33.431 51.944 -5.824 1.00 36.54 135 ASN A N 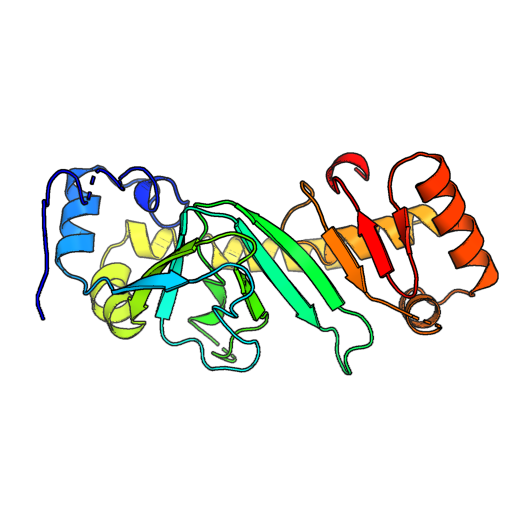1
ATOM 1203 C CA . ASN A 1 147 ? -32.681 52.801 -4.917 1.00 37.69 135 ASN A CA 1
ATOM 1204 C C . ASN A 1 147 ? -31.219 52.635 -5.116 1.00 35.60 135 ASN A C 1
ATOM 1205 O O . ASN A 1 147 ? -30.482 53.612 -5.109 1.00 37.05 135 ASN A O 1
ATOM 1210 N N . ARG A 1 148 ? -30.783 51.398 -5.295 1.00 36.60 136 ARG A N 1
ATOM 1211 C CA . ARG A 1 148 ? -29.359 51.147 -5.539 1.00 37.24 136 ARG A CA 1
ATOM 1212 C C . ARG A 1 148 ? -28.917 51.822 -6.829 1.00 34.43 136 ARG A C 1
ATOM 1213 O O . ARG A 1 148 ? -27.900 52.506 -6.849 1.00 35.80 136 ARG A O 1
ATOM 1221 N N . ALA A 1 149 ? -29.709 51.686 -7.889 1.00 34.27 137 ALA A N 1
ATOM 1222 C CA . ALA A 1 149 ? -29.378 52.299 -9.159 1.00 34.55 137 ALA A CA 1
ATOM 1223 C C . ALA A 1 149 ? -29.381 53.824 -9.075 1.00 35.33 137 ALA A C 1
ATOM 1224 O O . ALA A 1 149 ? -28.498 54.494 -9.627 1.00 34.34 137 ALA A O 1
ATOM 1226 N N . GLN A 1 150 ? -30.376 54.376 -8.381 1.00 34.92 138 GLN A N 1
ATOM 1227 C CA . GLN A 1 150 ? -30.470 55.811 -8.187 1.00 34.81 138 GLN A CA 1
ATOM 1228 C C . GLN A 1 150 ? -29.263 56.341 -7.379 1.00 34.44 138 GLN A C 1
ATOM 1229 O O . GLN A 1 150 ? -28.689 57.366 -7.738 1.00 32.84 138 GLN A O 1
ATOM 1235 N N . ASN A 1 151 ? -28.893 55.662 -6.295 1.00 34.09 139 ASN A N 1
ATOM 1236 C CA . ASN A 1 151 ? -27.804 56.157 -5.431 1.00 36.52 139 ASN A CA 1
ATOM 1237 C C . ASN A 1 151 ? -26.459 56.145 -6.179 1.00 37.86 139 ASN A C 1
ATOM 1238 O O . ASN A 1 151 ? -25.699 57.117 -6.144 1.00 39.84 139 ASN A O 1
ATOM 1247 N N . LEU A 1 152 ? -26.193 55.064 -6.903 1.00 37.91 140 LEU A N 1
ATOM 1248 C CA . LEU A 1 152 ? -24.957 54.945 -7.690 1.00 36.23 140 LEU A CA 1
ATOM 1249 C C . LEU A 1 152 ? -24.877 55.969 -8.815 1.00 38.05 140 LEU A C 1
ATOM 1250 O O . LEU A 1 152 ? -23.813 56.528 -9.078 1.00 36.03 140 LEU A O 1
ATOM 1255 N N . TYR A 1 153 ? -26.009 56.238 -9.471 1.00 37.09 141 TYR A N 1
ATOM 1256 C CA . TYR A 1 153 ? -26.050 57.223 -10.520 1.00 37.12 141 TYR A CA 1
ATOM 1257 C C . TYR A 1 153 ? -25.797 58.615 -9.971 1.00 38.36 141 TYR A C 1
ATOM 1258 O O . TYR A 1 153 ? -25.014 59.384 -10.536 1.00 35.72 141 TYR A O 1
ATOM 1267 N N . SER A 1 154 ? -26.465 58.928 -8.880 1.00 39.24 142 SER A N 1
ATOM 1268 C CA . SER A 1 154 ? -26.357 60.235 -8.250 1.00 40.74 142 SER A CA 1
ATOM 1269 C C . SER A 1 154 ? -24.916 60.635 -7.932 1.00 42.74 142 SER A C 1
ATOM 1270 O O . SER A 1 154 ? -24.539 61.798 -8.128 1.00 42.41 142 SER A O 1
ATOM 1273 N N . ARG A 1 155 ? -24.114 59.668 -7.480 1.00 40.76 143 ARG A N 1
ATOM 1274 C CA . ARG A 1 155 ? -22.736 59.906 -7.155 1.00 41.93 143 ARG A CA 1
ATOM 1275 C C . ARG A 1 155 ? -21.887 60.274 -8.369 1.00 42.27 143 ARG A C 1
ATOM 1276 O O . ARG A 1 155 ? -20.858 60.903 -8.183 1.00 39.55 143 ARG A O 1
ATOM 1291 N N . LEU A 1 156 ? -22.280 59.900 -9.594 1.00 41.17 144 LEU A N 1
ATOM 1292 C CA . LEU A 1 156 ? -21.539 60.346 -10.787 1.00 40.51 144 LEU A CA 1
ATOM 1293 C C . LEU A 1 156 ? -21.567 61.828 -10.983 1.00 38.52 144 LEU A C 1
ATOM 1294 O O . LEU A 1 156 ? -20.729 62.377 -11.738 1.00 37.28 144 LEU A O 1
ATOM 1299 N N . TRP A 1 157 ? -22.552 62.498 -10.374 1.00 37.84 145 TRP A N 1
ATOM 1300 C CA . TRP A 1 157 ? -22.806 63.897 -10.699 1.00 37.96 145 TRP A CA 1
ATOM 1301 C C . TRP A 1 157 ? -22.499 64.829 -9.571 1.00 40.00 145 TRP A C 1
ATOM 1302 O O . TRP A 1 157 ? -22.818 66.023 -9.650 1.00 39.13 145 TRP A O 1
ATOM 1313 N N . ASP A 1 158 ? -21.825 64.308 -8.552 1.00 40.72 146 ASP A N 1
ATOM 1314 C CA . ASP A 1 158 ? -21.371 65.126 -7.419 1.00 41.04 146 ASP A CA 1
ATOM 1315 C C . ASP A 1 158 ? -20.343 66.160 -7.806 1.00 39.42 146 ASP A C 1
ATOM 1316 O O . ASP A 1 158 ? -19.636 66.029 -8.820 1.00 39.10 146 ASP A O 1
ATOM 1321 N N . GLU A 1 159 ? -20.277 67.191 -6.970 1.00 38.30 147 GLU A N 1
ATOM 1322 C CA . GLU A 1 159 ? -19.228 68.147 -7.005 1.00 41.84 147 GLU A CA 1
ATOM 1323 C C . GLU A 1 159 ? -17.955 67.410 -6.705 1.00 39.59 147 GLU A C 1
ATOM 1324 O O . GLU A 1 159 ? -17.970 66.440 -5.943 1.00 40.24 147 GLU A O 1
ATOM 1330 N N . PRO A 1 160 ? -16.856 67.857 -7.302 1.00 39.23 148 PRO A N 1
ATOM 1331 C CA . PRO A 1 160 ? -15.597 67.184 -7.105 1.00 41.56 148 PRO A CA 1
ATOM 1332 C C . PRO A 1 160 ? -14.980 67.458 -5.725 1.00 41.42 148 PRO A C 1
ATOM 1333 O O . PRO A 1 160 ? -15.340 68.405 -5.035 1.00 38.38 148 PRO A O 1
ATOM 1337 N N . THR A 1 161 ? -14.076 66.588 -5.339 1.00 40.77 149 THR A N 1
ATOM 1338 C CA . THR A 1 161 ? -13.343 66.783 -4.109 1.00 44.77 149 THR A CA 1
ATOM 1339 C C . THR A 1 161 ? -12.263 67.781 -4.450 1.00 45.11 149 THR A C 1
ATOM 1340 O O . THR A 1 161 ? -11.811 67.854 -5.606 1.00 44.38 149 THR A O 1
ATOM 1344 N N . LEU A 1 162 ? -11.858 68.558 -3.470 1.00 46.48 150 LEU A N 1
ATOM 1345 C CA . LEU A 1 162 ? -10.915 69.642 -3.741 1.00 51.20 150 LEU A CA 1
ATOM 1346 C C . LEU A 1 162 ? -9.518 69.468 -3.133 1.00 49.57 150 LEU A C 1
ATOM 1347 O O . LEU A 1 162 ? -8.633 70.264 -3.414 1.00 49.64 150 LEU A O 1
ATOM 1352 N N . ASP A 1 163 ? -9.310 68.431 -2.330 1.00 47.56 151 ASP A N 1
ATOM 1353 C CA . ASP A 1 163 ? -7.956 68.090 -1.870 1.00 44.91 151 ASP A CA 1
ATOM 1354 C C . ASP A 1 163 ? -7.795 66.589 -1.749 1.00 43.31 151 ASP A C 1
ATOM 1355 O O . ASP A 1 163 ? -8.759 65.831 -1.941 1.00 39.39 151 ASP A O 1
ATOM 1360 N N . LEU A 1 164 ? -6.588 66.159 -1.406 1.00 38.81 152 LEU A N 1
ATOM 1361 C CA . LEU A 1 164 ? -6.289 64.740 -1.351 1.00 38.36 152 LEU A CA 1
ATOM 1362 C C . LEU A 1 164 ? -6.981 64.031 -0.200 1.00 36.44 152 LEU A C 1
ATOM 1363 O O . LEU A 1 164 ? -7.398 62.895 -0.352 1.00 35.60 152 LEU A O 1
ATOM 1368 N N . LYS A 1 165 ? -7.099 64.682 0.952 1.00 36.03 153 LYS A N 1
ATOM 1369 C CA . LYS A 1 165 ? -7.815 64.088 2.080 1.00 38.62 153 LYS A CA 1
ATOM 1370 C C . LYS A 1 165 ? -9.278 63.785 1.723 1.00 35.60 153 LYS A C 1
ATOM 1371 O O . LYS A 1 165 ? -9.791 62.674 2.018 1.00 36.89 153 LYS A O 1
ATOM 1377 N N . SER A 1 166 ? -9.951 64.722 1.046 1.00 36.42 154 SER A N 1
ATOM 1378 C CA . SER A 1 166 ? -11.360 64.476 0.633 1.00 35.43 154 SER A CA 1
ATOM 1379 C C . SER A 1 166 ? -11.455 63.425 -0.485 1.00 33.81 154 SER A C 1
ATOM 1380 O O . SER A 1 166 ? -12.338 62.580 -0.486 1.00 35.63 154 SER A O 1
ATOM 1385 N N . LYS A 1 167 ? -10.509 63.450 -1.400 1.00 32.60 155 LYS A N 1
ATOM 1386 C CA . LYS A 1 167 ? -10.415 62.426 -2.412 1.00 34.95 155 LYS A CA 1
ATOM 1387 C C . LYS A 1 167 ? -10.282 61.059 -1.795 1.00 34.18 155 LYS A C 1
ATOM 1388 O O . LYS A 1 167 ? -10.993 60.135 -2.172 1.00 36.73 155 LYS A O 1
ATOM 1394 N N . ILE A 1 168 ? -9.378 60.927 -0.817 1.00 36.17 156 ILE A N 1
ATOM 1395 C CA . ILE A 1 168 ? -9.159 59.646 -0.160 1.00 34.93 156 ILE A CA 1
ATOM 1396 C C . ILE A 1 168 ? -10.415 59.179 0.578 1.00 34.03 156 ILE A C 1
ATOM 1397 O O . ILE A 1 168 ? -10.838 58.005 0.481 1.00 33.70 156 ILE A O 1
ATOM 1402 N N . ILE A 1 169 ? -11.034 60.099 1.296 1.00 33.56 157 ILE A N 1
ATOM 1403 C CA . ILE A 1 169 ? -12.246 59.776 2.036 1.00 34.21 157 ILE A CA 1
ATOM 1404 C C . ILE A 1 169 ? -13.368 59.341 1.130 1.00 35.18 157 ILE A C 1
ATOM 1405 O O . ILE A 1 169 ? -14.089 58.373 1.441 1.00 35.90 157 ILE A O 1
ATOM 1410 N N . ARG A 1 170 ? -13.537 60.049 0.022 1.00 36.86 158 ARG A N 1
ATOM 1411 C CA . ARG A 1 170 ? -14.522 59.629 -0.969 1.00 38.34 158 ARG A CA 1
ATOM 1412 C C . ARG A 1 170 ? -14.183 58.248 -1.546 1.00 38.27 158 ARG A C 1
ATOM 1413 O O . ARG A 1 170 ? -15.066 57.396 -1.722 1.00 37.19 158 ARG A O 1
ATOM 1421 N N . PHE A 1 171 ? -12.908 58.019 -1.851 1.00 37.73 159 PHE A N 1
ATOM 1422 C CA . PHE A 1 171 ? -12.493 56.700 -2.313 1.00 37.00 159 PHE A CA 1
ATOM 1423 C C . PHE A 1 171 ? -12.932 55.600 -1.339 1.00 36.85 159 PHE A C 1
ATOM 1424 O O . PHE A 1 171 ? -13.482 54.575 -1.755 1.00 36.24 159 PHE A O 1
ATOM 1432 N N . PHE A 1 172 ? -12.705 55.820 -0.051 1.00 35.81 160 PHE A N 1
ATOM 1433 C CA . PHE A 1 172 ? -13.138 54.857 0.958 1.00 35.76 160 PHE A CA 1
ATOM 1434 C C . PHE A 1 172 ? -14.649 54.683 0.962 1.00 35.73 160 PHE A C 1
ATOM 1435 O O . PHE A 1 172 ? -15.150 53.573 0.821 1.00 37.72 160 PHE A O 1
ATOM 1443 N N . LEU A 1 173 ? -15.371 55.781 1.135 1.00 37.32 161 LEU A N 1
ATOM 1444 C CA . LEU A 1 173 ? -16.833 55.709 1.344 1.00 38.37 161 LEU A CA 1
ATOM 1445 C C . LEU A 1 173 ? -17.583 55.158 0.149 1.00 39.32 161 LEU A C 1
ATOM 1446 O O . LEU A 1 173 ? -18.514 54.377 0.309 1.00 38.31 161 LEU A O 1
ATOM 1451 N N . SER A 1 174 ? -17.140 55.529 -1.048 1.00 36.93 162 SER A N 1
ATOM 1452 C CA . SER A 1 174 ? -17.788 55.066 -2.263 1.00 39.46 162 SER A CA 1
ATOM 1453 C C . SER A 1 174 ? -17.625 53.562 -2.495 1.00 38.17 162 SER A C 1
ATOM 1454 O O . SER A 1 174 ? -18.293 53.004 -3.357 1.00 40.21 162 SER A O 1
ATOM 1457 N N . HIS A 1 175 ? -16.724 52.906 -1.766 1.00 37.91 163 HIS A N 1
ATOM 1458 C CA . HIS A 1 175 ? -16.554 51.450 -1.903 1.00 36.91 163 HIS A CA 1
ATOM 1459 C C . HIS A 1 175 ? -17.106 50.677 -0.680 1.00 36.80 163 HIS A C 1
ATOM 1460 O O . HIS A 1 175 ? -16.776 49.506 -0.487 1.00 38.49 163 HIS A O 1
ATOM 1467 N N . CYS A 1 176 ? -17.953 51.358 0.108 1.00 36.25 164 CYS A N 1
ATOM 1468 C CA . CYS A 1 176 ? -18.677 50.791 1.252 1.00 39.06 164 CYS A CA 1
ATOM 1469 C C . CYS A 1 176 ? -20.165 50.757 0.967 1.00 38.63 164 CYS A C 1
ATOM 1470 O O . CYS A 1 176 ? -20.714 51.690 0.405 1.00 39.43 164 CYS A O 1
ATOM 1473 N N . GLU A 1 177 ? -20.808 49.669 1.359 1.00 40.11 165 GLU A N 1
ATOM 1474 C CA . GLU A 1 177 ? -22.248 49.574 1.290 1.00 43.28 165 GLU A CA 1
ATOM 1475 C C . GLU A 1 177 ? -22.875 50.540 2.292 1.00 44.43 165 GLU A C 1
ATOM 1476 O O . GLU A 1 177 ? -23.916 51.083 2.016 1.00 45.60 165 GLU A O 1
ATOM 1482 N N . LYS A 1 178 ? -22.232 50.784 3.428 1.00 44.04 166 LYS A N 1
ATOM 1483 C CA . LYS A 1 178 ? -22.768 51.754 4.371 1.00 47.42 166 LYS A CA 1
ATOM 1484 C C . LYS A 1 178 ? -21.641 52.464 5.084 1.00 46.78 166 LYS A C 1
ATOM 1485 O O . LYS A 1 178 ? -20.599 51.866 5.339 1.00 45.08 166 LYS A O 1
ATOM 1491 N N . PRO A 1 179 ? -21.847 53.746 5.416 1.00 50.58 167 PRO A N 1
ATOM 1492 C CA . PRO A 1 179 ? -20.829 54.588 6.010 1.00 52.15 167 PRO A CA 1
ATOM 1493 C C . PRO A 1 179 ? -20.871 54.504 7.506 1.00 53.72 167 PRO A C 1
ATOM 1494 O O . PRO A 1 179 ? -20.886 55.526 8.177 1.00 59.18 167 PRO A O 1
ATOM 1498 N N . GLN A 1 180 ? -20.955 53.298 8.027 1.00 51.09 168 GLN A N 1
ATOM 1499 C CA . GLN A 1 180 ? -20.894 53.081 9.444 1.00 49.20 168 GLN A CA 1
ATOM 1500 C C . GLN A 1 180 ? -20.290 51.715 9.591 1.00 45.44 168 GLN A C 1
ATOM 1501 O O . GLN A 1 180 ? -20.564 50.811 8.791 1.00 45.99 168 GLN A O 1
ATOM 1512 N N . GLY A 1 181 ? -19.453 51.558 10.602 1.00 42.03 169 GLY A N 1
ATOM 1513 C CA . GLY A 1 181 ? -18.884 50.275 10.894 1.00 40.69 169 GLY A CA 1
ATOM 1514 C C . GLY A 1 181 ? -17.463 50.140 10.378 1.00 42.34 169 GLY A C 1
ATOM 1515 O O . GLY A 1 181 ? -16.917 51.038 9.724 1.00 41.12 169 GLY A O 1
ATOM 1516 N N . GLU A 1 182 ? -16.893 48.984 10.678 1.00 41.81 170 GLU A N 1
ATOM 1517 C CA . GLU A 1 182 ? -15.526 48.690 10.387 1.00 42.64 170 GLU A CA 1
ATOM 1518 C C . GLU A 1 182 ? -15.342 48.249 8.943 1.00 40.89 170 GLU A C 1
ATOM 1519 O O . GLU A 1 182 ? -16.116 47.437 8.428 1.00 39.41 170 GLU A O 1
ATOM 1525 N N . LYS A 1 183 ? -14.280 48.774 8.337 1.00 38.23 171 LYS A N 1
ATOM 1526 C CA . LYS A 1 183 ? -13.864 48.435 6.969 1.00 38.17 171 LYS A CA 1
ATOM 1527 C C . LYS A 1 183 ? -12.343 48.278 6.971 1.00 37.95 171 LYS A C 1
ATOM 1528 O O . LYS A 1 183 ? -11.649 48.930 7.737 1.00 38.06 171 LYS A O 1
ATOM 1534 N N . THR A 1 184 ? -11.839 47.379 6.147 1.00 36.60 172 THR A N 1
ATOM 1535 C CA . THR A 1 184 ? -10.421 47.307 5.862 1.00 37.03 172 THR A CA 1
ATOM 1536 C C . THR A 1 184 ? -10.270 47.389 4.361 1.00 35.64 172 THR A C 1
ATOM 1537 O O . THR A 1 184 ? -11.038 46.765 3.628 1.00 34.60 172 THR A O 1
ATOM 1541 N N . PHE A 1 185 ? -9.295 48.184 3.929 1.00 37.90 173 PHE A N 1
ATOM 1542 C CA . PHE A 1 185 ? -8.864 48.271 2.537 1.00 35.85 173 PHE A CA 1
ATOM 1543 C C . PHE A 1 185 ? -7.480 47.628 2.433 1.00 38.06 173 PHE A C 1
ATOM 1544 O O . PHE A 1 185 ? -6.511 48.095 3.048 1.00 34.01 173 PHE A O 1
ATOM 1552 N N . LYS A 1 186 ? -7.401 46.537 1.680 1.00 36.30 174 LYS A N 1
ATOM 1553 C CA . LYS A 1 186 ? -6.136 45.889 1.411 1.00 38.20 174 LYS A CA 1
ATOM 1554 C C . LYS A 1 186 ? -5.667 46.402 0.054 1.00 37.43 174 LYS A C 1
ATOM 1555 O O . LYS A 1 186 ? -6.322 46.190 -0.964 1.00 33.22 174 LYS A O 1
ATOM 1561 N N . VAL A 1 187 ? -4.559 47.130 0.074 1.00 37.23 175 VAL A N 1
ATOM 1562 C CA . VAL A 1 187 ? -4.101 47.857 -1.072 1.00 39.88 175 VAL A CA 1
ATOM 1563 C C . VAL A 1 187 ? -2.613 48.196 -0.879 1.00 44.17 175 VAL A C 1
ATOM 1564 O O . VAL A 1 187 ? -2.218 48.693 0.186 1.00 43.02 175 VAL A O 1
ATOM 1568 N N . LYS A 1 188 ? -1.807 47.882 -1.896 1.00 45.33 176 LYS A N 1
ATOM 1569 C CA . LYS A 1 188 ? -0.386 48.274 -1.886 1.00 50.62 176 LYS A CA 1
ATOM 1570 C C . LYS A 1 188 ? -0.326 49.732 -2.289 1.00 48.62 176 LYS A C 1
ATOM 1571 O O . LYS A 1 188 ? -1.169 50.262 -3.049 1.00 45.83 176 LYS A O 1
ATOM 1585 N N . ASP A 1 190 ? 1.762 51.418 -4.283 1.00 49.65 178 ASP A N 1
ATOM 1586 C CA . ASP A 1 190 ? 1.817 51.676 -5.713 1.00 52.44 178 ASP A CA 1
ATOM 1587 C C . ASP A 1 190 ? 0.400 51.731 -6.311 1.00 51.84 178 ASP A C 1
ATOM 1588 O O . ASP A 1 190 ? 0.066 52.673 -7.035 1.00 52.75 178 ASP A O 1
ATOM 1593 N N . ASP A 1 191 ? -0.424 50.744 -5.969 1.00 47.64 179 ASP A N 1
ATOM 1594 C CA . ASP A 1 191 ? -1.761 50.656 -6.492 1.00 48.13 179 ASP A CA 1
ATOM 1595 C C . ASP A 1 191 ? -2.671 51.829 -6.070 1.00 45.05 179 ASP A C 1
ATOM 1596 O O . ASP A 1 191 ? -3.438 52.390 -6.873 1.00 43.57 179 ASP A O 1
ATOM 1601 N N . LEU A 1 192 ? -2.549 52.243 -4.828 1.00 42.41 180 LEU A N 1
ATOM 1602 C CA . LEU A 1 192 ? -3.390 53.314 -4.320 1.00 41.29 180 LEU A CA 1
ATOM 1603 C C . LEU A 1 192 ? -3.100 54.646 -4.987 1.00 39.81 180 LEU A C 1
ATOM 1604 O O . LEU A 1 192 ? -4.020 55.407 -5.311 1.00 39.30 180 LEU A O 1
ATOM 1609 N N . ALA A 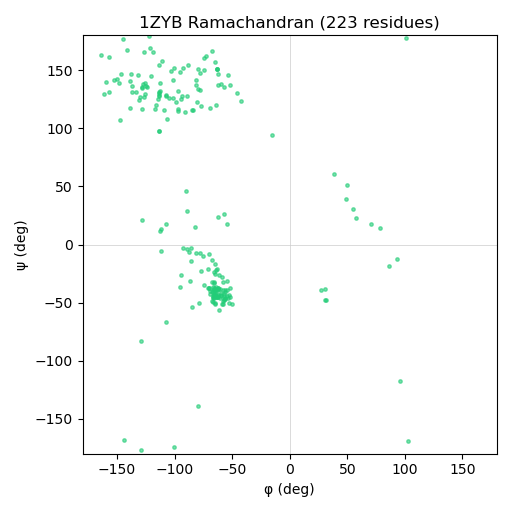1 193 ? -1.803 54.933 -5.127 1.00 41.41 181 ALA A N 1
ATOM 1610 C CA . ALA A 1 193 ? -1.296 56.076 -5.878 1.00 41.08 181 ALA A CA 1
ATOM 1611 C C . ALA A 1 193 ? -1.904 56.185 -7.278 1.00 37.25 181 ALA A C 1
ATOM 1612 O O . ALA A 1 193 ? -2.445 57.220 -7.675 1.00 34.52 181 ALA A O 1
ATOM 1614 N N . ARG A 1 194 ? -1.853 55.083 -8.003 1.00 37.33 182 ARG A N 1
ATOM 1615 C CA . ARG A 1 194 ? -2.521 54.998 -9.289 1.00 39.64 182 ARG A CA 1
ATOM 1616 C C . ARG A 1 194 ? -4.012 55.267 -9.241 1.00 36.83 182 ARG A C 1
ATOM 1617 O O . ARG A 1 194 ? -4.532 55.941 -10.102 1.00 37.15 182 ARG A O 1
ATOM 1625 N N . CYS A 1 195 ? -4.709 54.698 -8.267 1.00 38.41 183 CYS A N 1
ATOM 1626 C CA . CYS A 1 195 ? -6.134 54.911 -8.152 1.00 40.41 183 CYS A CA 1
ATOM 1627 C C . CYS A 1 195 ? -6.501 56.356 -7.911 1.00 40.21 183 CYS A C 1
ATOM 1628 O O . CYS A 1 195 ? -7.485 56.824 -8.440 1.00 41.57 183 CYS A O 1
ATOM 1631 N N . LEU A 1 196 ? -5.698 57.058 -7.128 1.00 40.28 184 LEU A N 1
ATOM 1632 C CA . LEU A 1 196 ? -5.980 58.453 -6.766 1.00 41.48 184 LEU A CA 1
ATOM 1633 C C . LEU A 1 196 ? -5.316 59.431 -7.718 1.00 41.93 184 LEU A C 1
ATOM 1634 O O . LEU A 1 196 ? -5.463 60.640 -7.581 1.00 41.25 184 LEU A O 1
ATOM 1639 N N . ASP A 1 197 ? -4.559 58.902 -8.672 1.00 41.06 185 ASP A N 1
ATOM 1640 C CA . ASP A 1 197 ? -3.788 59.718 -9.574 1.00 40.70 185 ASP A CA 1
ATOM 1641 C C . ASP A 1 197 ? -2.945 60.760 -8.789 1.00 40.43 185 ASP A C 1
ATOM 1642 O O . ASP A 1 197 ? -2.954 61.948 -9.069 1.00 40.84 185 ASP A O 1
ATOM 1647 N N . ASP A 1 198 ? -2.209 60.275 -7.795 1.00 40.23 186 ASP A N 1
ATOM 1648 C CA . ASP A 1 198 ? -1.292 61.103 -7.026 1.00 38.18 186 ASP A CA 1
ATOM 1649 C C . ASP A 1 198 ? -0.047 60.278 -6.673 1.00 39.78 186 ASP A C 1
ATOM 1650 O O . ASP A 1 198 ? 0.159 59.196 -7.223 1.00 42.81 186 ASP A O 1
ATOM 1655 N N . THR A 1 199 ? 0.795 60.787 -5.778 1.00 38.12 187 THR A N 1
ATOM 1656 C CA . THR A 1 199 ? 2.086 60.190 -5.556 1.00 35.80 187 THR A CA 1
ATOM 1657 C C . THR A 1 199 ? 2.142 59.549 -4.199 1.00 33.75 187 THR A C 1
ATOM 1658 O O . THR A 1 199 ? 1.452 59.935 -3.284 1.00 34.89 187 THR A O 1
ATOM 1662 N N . ARG A 1 200 ? 3.052 58.614 -4.066 1.00 35.34 188 ARG A N 1
ATOM 1663 C CA . ARG A 1 200 ? 3.279 57.938 -2.814 1.00 37.83 188 ARG A CA 1
ATOM 1664 C C . ARG A 1 200 ? 3.499 58.915 -1.649 1.00 36.87 188 ARG A C 1
ATOM 1665 O O . ARG A 1 200 ? 2.964 58.753 -0.548 1.00 32.79 188 ARG A O 1
ATOM 1673 N N . LEU A 1 201 ? 4.317 59.922 -1.901 1.00 36.24 189 LEU A N 1
ATOM 1674 C CA . LEU A 1 201 ? 4.696 60.881 -0.862 1.00 34.55 189 LEU A CA 1
ATOM 1675 C C . LEU A 1 201 ? 3.483 61.674 -0.358 1.00 32.10 189 LEU A C 1
ATOM 1676 O O . LEU A 1 201 ? 3.254 61.724 0.834 1.00 30.20 189 LEU A O 1
ATOM 1681 N N . ASN A 1 202 ? 2.649 62.159 -1.276 1.00 30.33 190 ASN A N 1
ATOM 1682 C CA . ASN A 1 202 ? 1.419 62.910 -0.920 1.00 31.63 190 ASN A CA 1
ATOM 1683 C C . ASN A 1 202 ? 0.390 62.048 -0.225 1.00 30.69 190 ASN A C 1
ATOM 1684 O O . ASN A 1 202 ? -0.168 62.407 0.836 1.00 33.56 190 ASN A O 1
ATOM 1689 N N . ILE A 1 203 ? 0.185 60.869 -0.786 1.00 31.22 191 ILE A N 1
ATOM 1690 C CA . ILE A 1 203 ? -0.712 59.877 -0.185 1.00 31.02 191 ILE A CA 1
ATOM 1691 C C . ILE A 1 203 ? -0.262 59.450 1.198 1.00 31.20 191 ILE A C 1
ATOM 1692 O O . ILE A 1 203 ? -1.058 59.356 2.138 1.00 33.38 191 ILE A O 1
ATOM 1697 N N . SER A 1 204 ? 1.026 59.168 1.330 1.00 33.29 192 SER A N 1
ATOM 1698 C CA . SER A 1 204 ? 1.591 58.831 2.622 1.00 32.87 192 SER A CA 1
ATOM 1699 C C . SER A 1 204 ? 1.356 59.913 3.700 1.00 32.90 192 SER A C 1
ATOM 1700 O O . SER A 1 204 ? 0.999 59.596 4.854 1.00 32.03 192 SER A O 1
ATOM 1703 N N . LYS A 1 205 ? 1.599 61.166 3.328 1.00 32.86 193 LYS A N 1
ATOM 1704 C CA . LYS A 1 205 ? 1.382 62.300 4.223 1.00 37.02 193 LYS A CA 1
ATOM 1705 C C . LYS A 1 205 ? -0.056 62.361 4.699 1.00 35.21 193 LYS A C 1
ATOM 1706 O O . LYS A 1 205 ? -0.327 62.406 5.890 1.00 30.69 193 LYS A O 1
ATOM 1712 N N . THR A 1 206 ? -0.982 62.301 3.747 1.00 33.31 194 THR A N 1
ATOM 1713 C CA . THR A 1 206 ? -2.391 62.426 4.043 1.00 31.83 194 THR A CA 1
ATOM 1714 C C . THR A 1 206 ? -2.912 61.253 4.851 1.00 33.07 194 THR A C 1
ATOM 1715 O O . THR A 1 206 ? -3.729 61.432 5.749 1.00 34.47 194 THR A O 1
ATOM 1719 N N . LEU A 1 207 ? -2.478 60.044 4.515 1.00 33.78 195 LEU A N 1
ATOM 1720 C CA . LEU A 1 207 ? -2.880 58.863 5.272 1.00 33.39 195 LEU A CA 1
ATOM 1721 C C . LEU A 1 207 ? -2.394 58.974 6.717 1.00 33.47 195 LEU A C 1
ATOM 1722 O O . LEU A 1 207 ? -3.116 58.600 7.618 1.00 33.03 195 LEU A O 1
ATOM 1727 N N . ASN A 1 208 ? -1.188 59.485 6.920 1.00 32.34 196 ASN A N 1
ATOM 1728 C CA . ASN A 1 208 ? -0.680 59.711 8.286 1.00 35.69 196 ASN A CA 1
ATOM 1729 C C . ASN A 1 208 ? -1.420 60.771 9.106 1.00 36.36 196 ASN A C 1
ATOM 1730 O O . ASN A 1 208 ? -1.606 60.569 10.299 1.00 36.38 196 ASN A O 1
ATOM 1735 N N . GLU A 1 209 ? -1.856 61.861 8.472 1.00 38.36 197 GLU A N 1
ATOM 1736 C CA . GLU A 1 209 ? -2.748 62.831 9.124 1.00 41.06 197 GLU A CA 1
ATOM 1737 C C . GLU A 1 209 ? -4.032 62.152 9.577 1.00 39.22 197 GLU A C 1
ATOM 1738 O O . GLU A 1 209 ? -4.424 62.264 10.717 1.00 39.21 197 GLU A O 1
ATOM 1744 N N . LEU A 1 210 ? -4.684 61.422 8.686 1.00 38.31 198 LEU A N 1
ATOM 1745 C CA . LEU A 1 210 ? -5.884 60.662 9.088 1.00 39.21 198 LEU A CA 1
ATOM 1746 C C . LEU A 1 210 ? -5.643 59.701 10.247 1.00 38.74 198 LEU A C 1
ATOM 1747 O O . LEU A 1 210 ? -6.504 59.557 11.131 1.00 41.50 198 LEU A O 1
ATOM 1752 N N . GLN A 1 211 ? -4.498 59.016 10.237 1.00 38.24 199 GLN A N 1
ATOM 1753 C CA . GLN A 1 211 ? -4.174 58.074 11.303 1.00 37.12 199 GLN A CA 1
ATOM 1754 C C . GLN A 1 211 ? -3.902 58.809 12.594 1.00 36.57 199 GLN A C 1
ATOM 1755 O O . GLN A 1 211 ? -4.293 58.357 13.669 1.00 34.89 199 GLN A O 1
ATOM 1761 N N . ASP A 1 212 ? -3.219 59.933 12.482 1.00 37.39 200 ASP A N 1
ATOM 1762 C CA . ASP A 1 212 ? -2.922 60.741 13.639 1.00 41.80 200 ASP A CA 1
ATOM 1763 C C . ASP A 1 212 ? -4.204 61.263 14.243 1.00 44.20 200 ASP A C 1
ATOM 1764 O O . ASP A 1 212 ? -4.315 61.324 15.444 1.00 47.89 200 ASP A O 1
ATOM 1769 N N . ASN A 1 213 ? -5.194 61.596 13.429 1.00 46.20 201 ASN A N 1
ATOM 1770 C CA . ASN A 1 213 ? -6.477 62.050 13.982 1.00 45.45 201 ASN A CA 1
ATOM 1771 C C . ASN A 1 213 ? -7.395 60.921 14.396 1.00 43.82 201 ASN A C 1
ATOM 1772 O O . ASN A 1 213 ? -8.570 61.143 14.626 1.00 44.88 201 ASN A O 1
ATOM 1777 N N . GLY A 1 214 ? -6.854 59.712 14.506 1.00 42.10 202 GLY A N 1
ATOM 1778 C CA . GLY A 1 214 ? -7.611 58.553 14.971 1.00 40.95 202 GLY A CA 1
ATOM 1779 C C . GLY A 1 214 ? -8.671 57.997 14.037 1.00 43.56 202 GLY A C 1
ATOM 1780 O O . GLY A 1 214 ? -9.520 57.236 14.497 1.00 43.15 202 GLY A O 1
ATOM 1781 N N . LEU A 1 215 ? -8.624 58.327 12.738 1.00 42.43 203 LEU A N 1
ATOM 1782 C CA . LEU A 1 215 ? -9.694 57.932 11.812 1.00 42.82 203 LEU A CA 1
ATOM 1783 C C . LEU A 1 215 ? -9.444 56.633 11.050 1.00 42.78 203 LEU A C 1
ATOM 1784 O O . LEU A 1 215 ? -10.408 55.935 10.651 1.00 41.55 203 LEU A O 1
ATOM 1789 N N . ILE A 1 216 ? -8.166 56.302 10.874 1.00 39.98 204 ILE A N 1
ATOM 1790 C CA . ILE A 1 216 ? -7.779 55.034 10.262 1.00 37.94 204 ILE A CA 1
ATOM 1791 C C . ILE A 1 216 ? -6.563 54.481 10.963 1.00 38.74 204 ILE A C 1
ATOM 1792 O O . ILE A 1 216 ? -5.905 55.194 11.718 1.00 37.94 204 ILE A O 1
ATOM 1797 N N . GLU A 1 217 ? -6.243 53.217 10.698 1.00 39.33 205 GLU A N 1
ATOM 1798 C CA . GLU A 1 217 ? -4.974 52.645 11.166 1.00 40.34 205 GLU A CA 1
ATOM 1799 C C . GLU A 1 217 ? -4.235 52.065 9.985 1.00 38.60 205 GLU A C 1
ATOM 1800 O O . GLU A 1 217 ? -4.838 51.397 9.144 1.00 36.64 205 GLU A O 1
ATOM 1806 N N . LEU A 1 218 ? -2.931 52.284 9.953 1.00 36.69 206 LEU A N 1
ATOM 1807 C CA . LEU A 1 218 ? -2.090 51.829 8.868 1.00 39.01 206 LEU A CA 1
ATOM 1808 C C . LEU A 1 218 ? -1.316 50.579 9.239 1.00 41.48 206 LEU A C 1
ATOM 1809 O O . LEU A 1 218 ? -0.644 50.539 10.255 1.00 41.43 206 LEU A O 1
ATOM 1814 N N . HIS A 1 219 ? -1.441 49.543 8.416 1.00 45.46 207 HIS A N 1
ATOM 1815 C CA . HIS A 1 219 ? -0.681 48.306 8.591 1.00 48.59 207 HIS A CA 1
ATOM 1816 C C . HIS A 1 219 ? -0.018 47.958 7.268 1.00 51.55 207 HIS A C 1
ATOM 1817 O O . HIS A 1 219 ? -0.118 48.708 6.290 1.00 53.63 207 HIS A O 1
ATOM 1824 N N . ARG A 1 220 ? 0.660 46.821 7.217 1.00 52.82 208 ARG A N 1
ATOM 1825 C CA . ARG A 1 220 ? 1.406 46.473 6.004 1.00 53.95 208 ARG A CA 1
ATOM 1826 C C . ARG A 1 220 ? 0.406 46.176 4.902 1.00 50.26 208 ARG A C 1
ATOM 1827 O O . ARG A 1 220 ? -0.386 45.251 5.038 1.00 48.25 208 ARG A O 1
ATOM 1829 N N . LYS A 1 221 ? 0.440 46.977 3.834 1.00 49.57 209 LYS A N 1
ATOM 1830 C CA . LYS A 1 221 ? -0.452 46.802 2.671 1.00 50.22 209 LYS A CA 1
ATOM 1831 C C . LYS A 1 221 ? -1.951 46.775 3.021 1.00 44.22 209 LYS A C 1
ATOM 1832 O O . LYS A 1 221 ? -2.755 46.133 2.322 1.00 39.88 209 LYS A O 1
ATOM 1838 N N . GLU A 1 222 ? -2.315 47.490 4.085 1.00 41.34 210 GLU A N 1
ATOM 1839 C CA . GLU A 1 222 ? -3.647 47.410 4.646 1.00 39.40 210 GLU A CA 1
ATOM 1840 C C . GLU A 1 222 ? -4.043 48.662 5.464 1.00 37.43 210 GLU A C 1
ATOM 1841 O O . GLU A 1 222 ? -3.273 49.181 6.252 1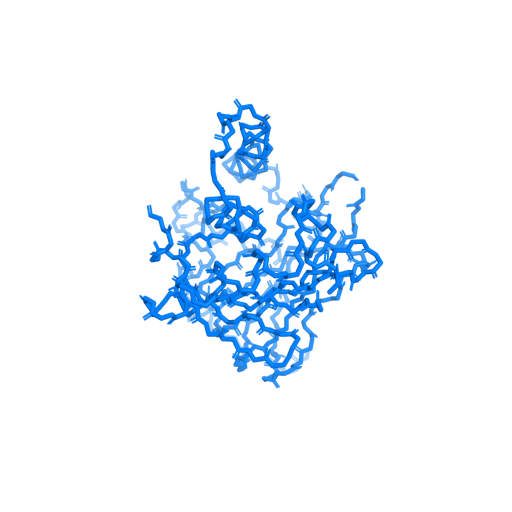.00 34.40 210 GLU A O 1
ATOM 1847 N N . ILE A 1 223 ? -5.232 49.194 5.194 1.00 38.10 211 ILE A N 1
ATOM 1848 C CA . ILE A 1 223 ? -5.800 50.322 5.955 1.00 36.52 211 ILE A CA 1
ATOM 1849 C C . ILE A 1 223 ? -7.079 49.870 6.656 1.00 35.21 211 ILE A C 1
ATOM 1850 O O . ILE A 1 223 ? -8.051 49.485 5.997 1.00 35.27 211 ILE A O 1
ATOM 1855 N N . LEU A 1 224 ? -7.060 49.906 7.980 1.00 34.03 212 LEU A N 1
ATOM 1856 C CA . LEU A 1 224 ? -8.233 49.663 8.836 1.00 35.64 212 LEU A CA 1
ATOM 1857 C C . LEU A 1 224 ? -8.987 50.991 9.109 1.00 35.06 212 LEU A C 1
ATOM 1858 O O . LEU A 1 224 ? -8.387 51.994 9.499 1.00 32.44 212 LEU A O 1
ATOM 1863 N N . ILE A 1 225 ? -10.297 50.977 8.852 1.00 35.62 213 ILE A N 1
ATOM 1864 C CA . ILE A 1 225 ? -11.213 52.074 9.186 1.00 34.97 213 ILE A CA 1
ATOM 1865 C C . ILE A 1 225 ? -12.160 51.520 10.271 1.00 36.31 213 ILE A C 1
ATOM 1866 O O . ILE A 1 225 ? -13.113 50.794 9.974 1.00 37.31 213 ILE A O 1
ATOM 1871 N N . PRO A 1 226 ? -11.854 51.814 11.541 1.00 37.56 214 PRO A N 1
ATOM 1872 C CA . PRO A 1 226 ? -12.644 51.255 12.651 1.00 40.93 214 PRO A CA 1
ATOM 1873 C C . PRO A 1 226 ? -14.116 51.605 12.599 1.00 41.84 214 PRO A C 1
ATOM 1874 O O . PRO A 1 226 ? -14.946 50.747 12.889 1.00 46.92 214 PRO A O 1
ATOM 1878 N N . ASP A 1 227 ? -14.419 52.843 12.216 1.00 45.70 215 ASP A N 1
ATOM 1879 C CA . ASP A 1 227 ? -15.795 53.303 12.014 1.00 44.98 215 ASP A CA 1
ATOM 1880 C C . ASP A 1 227 ? -15.836 54.329 10.895 1.00 43.10 215 ASP A C 1
ATOM 1881 O O . ASP A 1 227 ? -15.411 55.470 11.039 1.00 42.63 215 ASP A O 1
ATOM 1886 N N . ALA A 1 228 ? -16.369 53.914 9.768 1.00 44.20 216 ALA A N 1
ATOM 1887 C CA . ALA A 1 228 ? -16.405 54.758 8.606 1.00 46.52 216 ALA A CA 1
ATOM 1888 C C . ALA A 1 228 ? -17.276 56.004 8.773 1.00 46.26 216 ALA A C 1
ATOM 1889 O O . ALA A 1 228 ? -17.054 57.005 8.083 1.00 42.62 216 ALA A O 1
ATOM 1891 N N . GLN A 1 229 ? -18.266 55.943 9.663 1.00 48.97 217 GLN A N 1
ATOM 1892 C CA . GLN A 1 229 ? -19.131 57.112 9.937 1.00 48.89 217 GLN A CA 1
ATOM 1893 C C . GLN A 1 229 ? -18.307 58.309 10.392 1.00 44.96 217 GLN A C 1
ATOM 1894 O O . GLN A 1 229 ? -18.665 59.456 10.119 1.00 41.69 217 GLN A O 1
ATOM 1900 N N . LYS A 1 230 ? -17.206 58.036 11.085 1.00 44.28 218 LYS A N 1
ATOM 1901 C CA . LYS A 1 230 ? -16.373 59.100 11.630 1.00 44.91 218 LYS A CA 1
ATOM 1902 C C . LYS A 1 230 ? -15.627 59.875 10.536 1.00 45.37 218 LYS A C 1
ATOM 1903 O O . LYS A 1 230 ? -14.992 60.879 10.825 1.00 44.91 218 LYS A O 1
ATOM 1906 N N . LEU A 1 231 ? -15.688 59.393 9.292 1.00 45.03 219 LEU A N 1
ATOM 1907 C CA . LEU A 1 231 ? -15.073 60.079 8.159 1.00 46.52 219 LEU A CA 1
ATOM 1908 C C . LEU A 1 231 ? -15.997 61.133 7.579 1.00 49.22 219 LEU A C 1
ATOM 1909 O O . LEU A 1 231 ? -15.554 61.943 6.782 1.00 50.41 219 LEU A O 1
ATOM 1914 N N . LEU A 1 232 ? -17.276 61.102 7.955 1.00 52.20 220 LEU A N 1
ATOM 1915 C CA . LEU A 1 232 ? -18.291 62.020 7.414 1.00 55.05 220 LEU A CA 1
ATOM 1916 C C . LEU A 1 232 ? -18.203 63.416 8.027 1.00 56.74 220 LEU A C 1
ATOM 1917 O O . LEU A 1 232 ? -18.655 64.378 7.414 1.00 59.92 220 LEU A O 1
#

Sequence (225 aa):
SDKIHHHHHHETFDTLLQLPLFQGLCHEDFTSILDKVKLHFIKHKAGETIIKSGNPCTQLCFLLKGEISIVTNAKENIYTVIEQIEAPYLIEPQSLFGNTNYASSYVAHTEVHTVCISKAFVLSDLFRYDIFRLNYNIVSNRAQNLYSRLWDEPTLDLKSKIIRFFLSHCEKPQGEKTFKVKDDLARCLDDTRLNISKTLNELQDNGLIELHRKEILIPDAQKLL